Protein AF-0000000087188550 (afdb_homodimer)

Radius of gyration: 45.01 Å; Cα contacts (8 Å, |Δi|>4): 638; chains: 2; bounding box: 208×96×90 Å

pLDDT: mean 76.29, std 29.96, range [23.8, 99.0]

Nearest PDB structures (foldseek):
  3b83-assembly1_H-5  TM=4.667E-01  e=8.877E-01  Homo sapiens
  3b83-assembly1_E  TM=4.763E-01  e=1.828E+00  Homo sapiens
  7t87-assembly1_C  TM=4.978E-01  e=2.042E+00  synthetic construct
  2rb8-assembly1_A  TM=3.941E-01  e=2.850E+00  Homo sapiens
  3b83-assembly1_H-5  TM=4.665E-01  e=1.109E+00  Homo sapi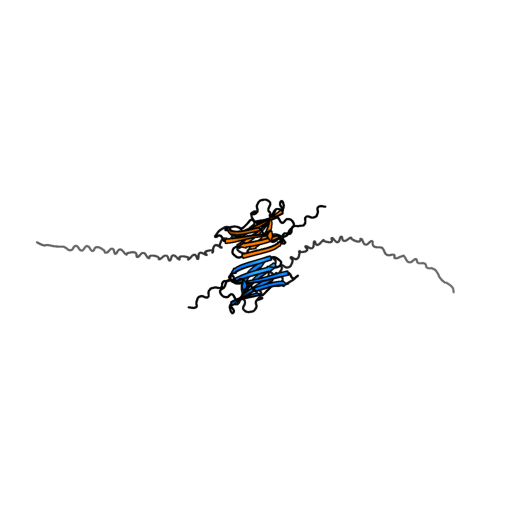ens

Structure (mmCIF, N/CA/C/O backbone):
data_AF-0000000087188550-model_v1
#
loop_
_entity.id
_entity.type
_entity.pdbx_description
1 polymer 'Spore-associated protein A'
#
loop_
_atom_site.group_PDB
_atom_site.id
_atom_site.type_symbol
_atom_site.label_atom_id
_atom_site.label_alt_id
_atom_site.label_comp_id
_atom_site.label_asym_id
_atom_site.label_entity_id
_atom_site.label_seq_id
_atom_site.pdbx_PDB_ins_code
_atom_site.Cartn_x
_atom_site.Cartn_y
_atom_site.Cartn_z
_atom_site.occupancy
_atom_site.B_iso_or_equiv
_atom_site.auth_seq_id
_atom_site.auth_comp_id
_atom_site.auth_asym_id
_atom_site.auth_atom_id
_atom_site.pdbx_PDB_model_num
ATOM 1 N N . MET A 1 1 ? 96.875 58.344 -65.812 1 28.89 1 MET A N 1
ATOM 2 C CA . MET A 1 1 ? 95.938 59.344 -66.25 1 28.89 1 MET A CA 1
ATOM 3 C C . MET A 1 1 ? 94.688 59.406 -65.312 1 28.89 1 MET A C 1
ATOM 5 O O . MET A 1 1 ? 94.062 58.406 -65.062 1 28.89 1 MET A O 1
ATOM 9 N N . ARG A 1 2 ? 94.438 60.406 -64.5 1 24.39 2 ARG A N 1
ATOM 10 C CA . ARG A 1 2 ? 94 60.281 -63.125 1 24.39 2 ARG A CA 1
ATOM 11 C C . ARG A 1 2 ? 92.562 59.75 -63.094 1 24.39 2 ARG A C 1
ATOM 13 O O . ARG A 1 2 ? 92.25 58.844 -62.312 1 24.39 2 ARG A O 1
ATOM 20 N N . PRO A 1 3 ? 91.438 60.312 -63.875 1 31.42 3 PRO A N 1
ATOM 21 C CA . PRO A 1 3 ? 90.562 61 -62.906 1 31.42 3 PRO A CA 1
ATOM 22 C C . PRO A 1 3 ? 89.5 60.062 -62.281 1 31.42 3 PRO A C 1
ATOM 24 O O . PRO A 1 3 ? 89.062 59.125 -62.938 1 31.42 3 PRO A O 1
ATOM 27 N N . GLU A 1 4 ? 89.5 60 -60.906 1 25.17 4 GLU A N 1
ATOM 28 C CA . GLU A 1 4 ? 88.812 59.438 -59.719 1 25.17 4 GLU A CA 1
ATOM 29 C C . GLU A 1 4 ? 87.312 59.562 -59.844 1 25.17 4 GLU A C 1
ATOM 31 O O . GLU A 1 4 ? 86.812 60.219 -60.75 1 25.17 4 GLU A O 1
ATOM 36 N N . THR A 1 5 ? 86.688 60.062 -58.812 1 27.36 5 THR A N 1
ATOM 37 C CA . THR A 1 5 ? 85.812 59.562 -57.75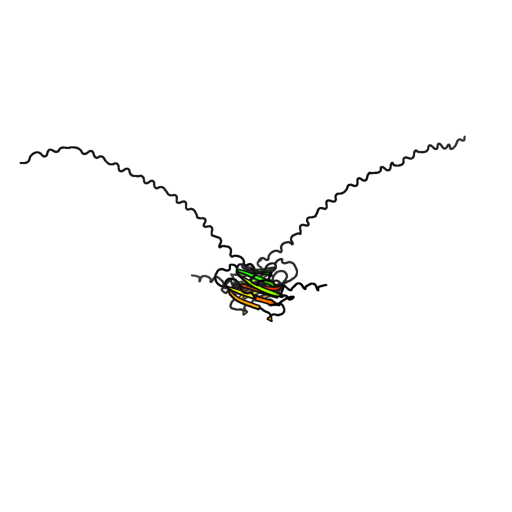 1 27.36 5 THR A CA 1
ATOM 38 C C . THR A 1 5 ? 84.438 60.094 -57.906 1 27.36 5 THR A C 1
ATOM 40 O O . THR A 1 5 ? 83.562 59.781 -57.094 1 27.36 5 THR A O 1
ATOM 43 N N . SER A 1 6 ? 84.062 61 -59.062 1 27.11 6 SER A N 1
ATOM 44 C CA . SER A 1 6 ? 83.125 62 -58.625 1 27.11 6 SER A CA 1
ATOM 45 C C . SER A 1 6 ? 81.75 61.375 -58.25 1 27.11 6 SER A C 1
ATOM 47 O O . SER A 1 6 ? 81.375 60.375 -58.844 1 27.11 6 SER A O 1
ATOM 49 N N . ARG A 1 7 ? 81.125 61.938 -57.188 1 25.56 7 ARG A N 1
ATOM 50 C CA . ARG A 1 7 ? 80.188 61.844 -56.094 1 25.56 7 ARG A CA 1
ATOM 51 C C . ARG A 1 7 ? 78.75 61.906 -56.594 1 25.56 7 ARG A C 1
ATOM 53 O O . ARG A 1 7 ? 78.062 62.938 -56.531 1 25.56 7 ARG A O 1
ATOM 60 N N . GLU A 1 8 ? 78.375 61.531 -57.938 1 27.59 8 GLU A N 1
ATOM 61 C CA . GLU A 1 8 ? 77.062 61.844 -58.344 1 27.59 8 GLU A CA 1
ATOM 62 C C . GLU A 1 8 ? 76 61.219 -57.375 1 27.59 8 GLU A C 1
ATOM 64 O O . GLU A 1 8 ? 76 60 -57.219 1 27.59 8 GLU A O 1
ATOM 69 N N . ASP A 1 9 ? 75.75 61.969 -56.25 1 24.05 9 ASP A N 1
ATOM 70 C CA . ASP A 1 9 ? 74.938 61.875 -55.031 1 24.05 9 ASP A CA 1
ATOM 71 C C . ASP A 1 9 ? 73.5 61.625 -55.344 1 24.05 9 ASP A C 1
ATOM 73 O O . ASP A 1 9 ? 72.688 62.562 -55.375 1 24.05 9 ASP A O 1
ATOM 77 N N . THR A 1 10 ? 73.125 61.188 -56.594 1 28.25 10 THR A N 1
ATOM 78 C CA . THR A 1 10 ? 71.75 61.281 -56.938 1 28.25 10 THR A CA 1
ATOM 79 C C . THR A 1 10 ? 70.875 60.594 -55.844 1 28.25 10 THR A C 1
ATOM 81 O O . THR A 1 10 ? 71.062 59.406 -55.562 1 28.25 10 THR A O 1
ATOM 84 N N . VAL A 1 11 ? 70.5 61.375 -54.844 1 26.66 11 VAL A N 1
ATOM 85 C CA . VAL A 1 11 ? 69.625 61.219 -53.688 1 26.66 11 VAL A CA 1
ATOM 86 C C . VAL A 1 11 ? 68.375 60.469 -54.062 1 26.66 11 VAL A C 1
ATOM 88 O O . VAL A 1 11 ? 67.625 60.875 -55 1 26.66 11 VAL A O 1
ATOM 91 N N . LYS A 1 12 ? 68.375 59.094 -54.062 1 28.89 12 LYS A N 1
ATOM 92 C CA . LYS A 1 12 ? 67.375 58.062 -54.156 1 28.89 12 LYS A CA 1
ATOM 93 C C . LYS A 1 12 ? 66.125 58.406 -53.344 1 28.89 12 LYS A C 1
ATOM 95 O O . LYS A 1 12 ? 66.25 58.875 -52.188 1 28.89 12 LYS A O 1
ATOM 100 N N . ARG A 1 13 ? 65.125 59.125 -53.969 1 26 13 ARG A N 1
ATOM 101 C CA . ARG A 1 13 ? 63.719 59.438 -53.594 1 26 13 ARG A CA 1
ATOM 102 C C . ARG A 1 13 ? 63.125 58.344 -52.75 1 26 13 ARG A C 1
ATOM 104 O O . ARG A 1 13 ? 63.156 57.156 -53.125 1 26 13 ARG A O 1
ATOM 111 N N . ALA A 1 14 ? 63.188 58.531 -51.406 1 27.12 14 ALA A N 1
ATOM 112 C CA . ALA A 1 14 ? 62.625 57.812 -50.281 1 27.12 14 ALA A CA 1
ATOM 113 C C . ALA A 1 14 ? 61.188 57.375 -50.562 1 27.12 14 ALA A C 1
ATOM 115 O O . ALA A 1 14 ? 60.344 58.188 -50.938 1 27.12 14 ALA A O 1
ATOM 116 N N . VAL A 1 15 ? 60.875 56.094 -50.938 1 27.25 15 VAL A N 1
ATOM 117 C CA . VAL A 1 15 ? 59.781 55.156 -51.219 1 27.25 15 VAL A CA 1
ATOM 118 C C . VAL A 1 15 ? 58.75 55.188 -50.094 1 27.25 15 VAL A C 1
ATOM 120 O O . VAL A 1 15 ? 57.625 54.688 -50.219 1 27.25 15 VAL A O 1
ATOM 123 N N . ARG A 1 16 ? 59.062 55.844 -48.844 1 26.22 16 ARG A N 1
ATOM 124 C CA . ARG A 1 16 ? 58.344 55.094 -47.844 1 26.22 16 ARG A CA 1
ATOM 125 C C . ARG A 1 16 ? 56.844 55.094 -48.125 1 26.22 16 ARG A C 1
ATOM 127 O O . ARG A 1 16 ? 56.344 55.969 -48.844 1 26.22 16 ARG A O 1
ATOM 134 N N . ALA A 1 17 ? 56.156 54 -47.594 1 28.89 17 ALA A N 1
ATOM 135 C CA . ALA A 1 17 ? 55.062 53.094 -47.406 1 28.89 17 ALA A CA 1
ATOM 136 C C . ALA A 1 17 ? 53.812 53.812 -46.844 1 28.89 17 ALA A C 1
ATOM 138 O O . ALA A 1 17 ? 53.906 54.438 -45.781 1 28.89 17 ALA A O 1
ATOM 139 N N . ARG A 1 18 ? 53.062 54.5 -47.719 1 28.36 18 ARG A N 1
ATOM 140 C CA . ARG A 1 18 ? 51.781 55.094 -47.344 1 28.36 18 ARG A CA 1
ATOM 141 C C . ARG A 1 18 ? 51 54.156 -46.406 1 28.36 18 ARG A C 1
ATOM 143 O O . ARG A 1 18 ? 50.844 52.969 -46.719 1 28.36 18 ARG A O 1
ATOM 150 N N . VAL A 1 19 ? 51.125 54.281 -45.062 1 29.27 19 VAL A N 1
ATOM 151 C CA . VAL A 1 19 ? 50.406 53.719 -43.938 1 29.27 19 VAL A CA 1
ATOM 152 C C . VAL A 1 19 ? 48.875 53.812 -44.188 1 29.27 19 VAL A C 1
ATOM 154 O O . VAL A 1 19 ? 48.344 54.906 -44.344 1 29.27 19 VAL A O 1
ATOM 157 N N . ALA A 1 20 ? 48.406 53.156 -45.281 1 29.22 20 ALA A N 1
ATOM 158 C CA . ALA A 1 20 ? 46.938 53.219 -45.5 1 29.22 20 ALA A CA 1
ATOM 159 C C . ALA A 1 20 ? 46.188 52.906 -44.219 1 29.22 20 ALA A C 1
ATOM 161 O O . ALA A 1 20 ? 46.5 51.938 -43.531 1 29.22 20 ALA A O 1
ATOM 162 N N . GLY A 1 21 ? 45.719 53.938 -43.5 1 27.77 21 GLY A N 1
ATOM 163 C CA . GLY A 1 21 ? 44.812 53.938 -42.344 1 27.77 21 GLY A CA 1
ATOM 164 C C . GLY A 1 21 ? 43.625 53 -42.5 1 27.77 21 GLY A C 1
ATOM 165 O O . GLY A 1 21 ? 42.781 53.219 -43.375 1 27.77 21 GLY A O 1
ATOM 166 N N . ALA A 1 22 ? 43.875 51.688 -42.625 1 29.23 22 ALA A N 1
ATOM 167 C CA . ALA A 1 22 ? 42.781 50.719 -42.75 1 29.23 22 ALA A CA 1
ATOM 168 C C . ALA A 1 22 ? 41.688 51 -41.688 1 29.23 22 ALA A C 1
ATOM 170 O O . ALA A 1 22 ? 42 51.25 -40.531 1 29.23 22 ALA A O 1
ATOM 171 N N . THR A 1 23 ? 40.688 51.719 -42.156 1 31.55 23 THR A N 1
ATOM 172 C CA . THR A 1 23 ? 39.469 51.906 -41.375 1 31.55 23 THR A CA 1
ATOM 173 C C . THR A 1 23 ? 38.938 50.562 -40.875 1 31.55 23 THR A C 1
ATOM 175 O O . THR A 1 23 ? 38.812 49.594 -41.625 1 31.55 23 THR A O 1
ATOM 178 N N . LEU A 1 24 ? 39.531 50.094 -39.75 1 28.73 24 LEU A N 1
ATOM 179 C CA . LEU A 1 24 ? 39 48.938 -39.062 1 28.73 24 LEU A CA 1
ATOM 180 C C . LEU A 1 24 ? 37.5 49.062 -38.875 1 28.73 24 LEU A C 1
ATOM 182 O O . LEU A 1 24 ? 37 50.031 -38.312 1 28.73 24 LEU A O 1
ATOM 186 N N . LEU A 1 25 ? 36.812 48.812 -40.031 1 31.2 25 LEU A N 1
ATOM 187 C CA . LEU A 1 25 ? 35.375 48.656 -39.844 1 31.2 25 LEU A CA 1
ATOM 188 C C . LEU A 1 25 ? 35.062 47.719 -38.688 1 31.2 25 LEU A C 1
ATOM 190 O O . LEU A 1 25 ? 35.562 46.594 -38.656 1 31.2 25 LEU A O 1
ATOM 194 N N . ALA A 1 26 ? 34.938 48.281 -37.531 1 31.09 26 ALA A N 1
ATOM 195 C CA . ALA A 1 26 ? 34.406 47.594 -36.344 1 31.09 26 ALA A CA 1
ATOM 196 C C . ALA A 1 26 ? 33.156 46.781 -36.688 1 31.09 26 ALA A C 1
ATOM 198 O O . ALA A 1 26 ? 32.125 47.344 -37.094 1 31.09 26 ALA A O 1
ATOM 199 N N . ALA A 1 27 ? 33.344 45.719 -37.531 1 31.62 27 ALA A N 1
ATOM 200 C CA . ALA A 1 27 ? 32.188 44.844 -37.656 1 31.62 27 ALA A CA 1
ATOM 201 C C . ALA A 1 27 ? 31.609 44.5 -36.281 1 31.62 27 ALA A C 1
ATOM 203 O O . ALA A 1 27 ? 32.344 44.062 -35.406 1 31.62 27 ALA A O 1
ATOM 204 N N . THR A 1 28 ? 30.703 45.344 -35.812 1 35.5 28 THR A N 1
ATOM 205 C CA . THR A 1 28 ? 29.891 45 -34.656 1 35.5 28 THR A CA 1
ATOM 206 C C . THR A 1 28 ? 29.359 43.562 -34.781 1 35.5 28 THR A C 1
ATOM 208 O O . THR A 1 28 ? 28.719 43.219 -35.781 1 35.5 28 THR A O 1
ATOM 211 N N . THR A 1 29 ? 30.234 42.531 -34.594 1 37.19 29 THR A N 1
ATOM 212 C CA . THR A 1 29 ? 29.672 41.219 -34.438 1 37.19 29 THR A CA 1
ATOM 213 C C . THR A 1 29 ? 28.516 41.188 -33.438 1 37.19 29 THR A C 1
ATOM 215 O O . THR A 1 29 ? 28.672 41.656 -32.312 1 37.19 29 THR A O 1
ATOM 218 N N . VAL A 1 30 ? 27.344 41.562 -33.938 1 38 30 VAL A N 1
ATOM 219 C CA . VAL A 1 30 ? 26.172 41.281 -33.125 1 38 30 VAL A CA 1
ATOM 220 C C . VAL A 1 30 ? 26.203 39.812 -32.688 1 38 30 VAL A C 1
ATOM 222 O O . VAL A 1 30 ? 26.281 38.906 -33.531 1 38 30 VAL A O 1
ATOM 225 N N . THR A 1 31 ? 27.047 39.531 -31.703 1 37.31 31 THR A N 1
ATOM 226 C CA . THR A 1 31 ? 26.859 38.25 -31.062 1 37.31 31 THR A CA 1
ATOM 227 C C . THR A 1 31 ? 25.391 38 -30.766 1 37.31 31 THR A C 1
ATOM 229 O O . THR A 1 31 ? 24.781 38.719 -29.984 1 37.31 31 THR A O 1
ATOM 232 N N . ALA A 1 32 ? 24.625 37.531 -31.781 1 36.97 32 ALA A N 1
ATOM 233 C CA . ALA A 1 32 ? 23.328 36.969 -31.438 1 36.97 32 ALA A CA 1
ATOM 234 C C . ALA A 1 32 ? 23.438 36.031 -30.25 1 36.97 32 ALA A C 1
ATOM 236 O O . ALA A 1 32 ? 24.203 35.062 -30.281 1 36.97 32 ALA A O 1
ATOM 237 N N . LEU A 1 33 ? 23.281 36.594 -29.062 1 36.12 33 LEU A N 1
ATOM 238 C CA . LEU A 1 33 ? 22.984 35.688 -27.953 1 36.12 33 LEU A CA 1
ATOM 239 C C . LEU A 1 33 ? 21.938 34.625 -28.375 1 36.12 33 LEU A C 1
ATOM 241 O O . LEU A 1 33 ? 20.797 34.969 -28.656 1 36.12 33 LEU A O 1
ATOM 245 N N . VAL A 1 34 ? 22.328 33.594 -29.125 1 36.41 34 VAL A N 1
ATOM 246 C CA . VAL A 1 34 ? 21.453 32.438 -29.172 1 36.41 34 VAL A CA 1
ATOM 247 C C . VAL A 1 34 ? 21.047 32.062 -27.75 1 36.41 34 VAL A C 1
ATOM 249 O O . VAL A 1 34 ? 21.891 31.75 -26.906 1 36.41 34 VAL A O 1
ATOM 252 N N . ALA A 1 35 ? 20.016 32.75 -27.172 1 37 35 ALA A N 1
ATOM 253 C CA . ALA A 1 35 ? 19.344 32.062 -26.062 1 37 35 ALA A CA 1
ATOM 254 C C . ALA A 1 35 ? 19.203 30.578 -26.328 1 37 35 ALA A C 1
ATOM 256 O O . ALA A 1 35 ? 18.484 30.172 -27.234 1 37 35 ALA A O 1
ATOM 257 N N . GLY A 1 36 ? 20.297 29.828 -26.234 1 36.47 36 GLY A N 1
ATOM 258 C CA . GLY A 1 36 ? 20.125 28.391 -26.188 1 36.47 36 GLY A CA 1
ATOM 259 C C . GLY A 1 36 ? 18.953 27.969 -25.312 1 36.47 36 GLY A C 1
ATOM 260 O O . GLY A 1 36 ? 18.922 28.297 -24.125 1 36.47 36 GLY A O 1
ATOM 261 N N . THR A 1 37 ? 17.781 27.938 -25.828 1 37.88 37 THR A N 1
ATOM 262 C CA . THR A 1 37 ? 16.734 27.156 -25.172 1 37.88 37 THR A CA 1
ATOM 263 C C . THR A 1 37 ? 17.297 25.828 -24.688 1 37.88 37 THR A C 1
ATOM 265 O O . THR A 1 37 ? 17.672 24.969 -25.484 1 37.88 37 THR A O 1
ATOM 268 N N . GLY A 1 38 ? 18.25 25.891 -23.719 1 38.41 38 GLY A N 1
ATOM 269 C CA . GLY A 1 38 ? 18.469 24.609 -23.078 1 38.41 38 GLY A CA 1
ATOM 270 C C . GLY A 1 38 ? 17.188 23.828 -22.844 1 38.41 38 GLY A C 1
ATOM 271 O O . GLY A 1 38 ? 16.312 24.297 -22.094 1 38.41 38 GLY A O 1
ATOM 272 N N . THR A 1 39 ? 16.734 23.172 -23.844 1 38.94 39 THR A N 1
ATOM 273 C CA . THR A 1 39 ? 15.719 22.156 -23.578 1 38.94 39 THR A CA 1
ATOM 274 C C . THR A 1 39 ? 16.078 21.359 -22.328 1 38.94 39 THR A C 1
ATOM 276 O O . THR A 1 39 ? 17.188 20.844 -22.203 1 38.94 39 THR A O 1
ATOM 279 N N . ALA A 1 40 ? 15.742 21.891 -21.094 1 40.12 40 ALA A N 1
ATOM 280 C CA . ALA A 1 40 ? 15.773 20.938 -19.984 1 40.12 40 ALA A CA 1
ATOM 281 C C . ALA A 1 40 ? 15.492 19.516 -20.469 1 40.12 40 ALA A C 1
ATOM 283 O O . ALA A 1 40 ? 14.414 19.234 -21 1 40.12 40 ALA A O 1
ATOM 284 N N . ALA A 1 41 ? 16.484 18.781 -20.984 1 38.62 41 ALA A N 1
ATOM 285 C CA . ALA A 1 41 ? 16.281 17.359 -21.234 1 38.62 41 ALA A CA 1
ATOM 286 C C . ALA A 1 41 ? 15.43 16.719 -20.141 1 38.62 41 ALA A C 1
ATOM 288 O O . ALA A 1 41 ? 15.781 16.766 -18.969 1 38.62 41 ALA A O 1
ATOM 289 N N . ALA A 1 42 ? 14.102 16.641 -20.266 1 42.72 42 ALA A N 1
ATOM 290 C CA . ALA A 1 42 ? 13.258 15.828 -19.406 1 42.72 42 ALA A CA 1
ATOM 291 C C . ALA A 1 42 ? 13.992 14.57 -18.938 1 42.72 42 ALA A C 1
ATOM 293 O O . ALA A 1 42 ? 14.688 13.93 -19.734 1 42.72 42 ALA A O 1
ATOM 294 N N . ALA A 1 43 ? 14.578 14.523 -17.688 1 47.47 43 ALA A N 1
ATOM 295 C CA . ALA A 1 43 ? 15.133 13.273 -17.172 1 47.47 43 ALA A CA 1
ATOM 296 C C . ALA A 1 43 ? 14.438 12.07 -17.797 1 47.47 43 ALA A C 1
ATOM 298 O O . ALA A 1 43 ? 13.219 12.062 -17.953 1 47.47 43 ALA A O 1
ATOM 299 N N . PRO A 1 44 ? 15.172 11.297 -18.688 1 45.59 44 PRO A N 1
ATOM 300 C CA . PRO A 1 44 ? 14.477 10.164 -19.297 1 45.59 44 PRO A CA 1
ATOM 301 C C . PRO A 1 44 ? 13.5 9.484 -18.344 1 45.59 44 PRO A C 1
ATOM 303 O O . PRO A 1 44 ? 13.836 9.258 -17.172 1 45.59 44 PRO A O 1
ATOM 306 N N . ALA A 1 45 ? 12.305 9.719 -18.484 1 56.81 45 ALA A N 1
ATOM 307 C CA . ALA A 1 45 ? 11.219 9.086 -17.719 1 56.81 45 ALA A CA 1
ATOM 308 C C . ALA A 1 45 ? 11.57 7.652 -17.359 1 56.81 45 ALA A C 1
ATOM 310 O O . ALA A 1 45 ? 12 6.871 -18.203 1 56.81 45 ALA A O 1
ATOM 311 N N . ARG A 1 46 ? 12.016 7.441 -16.016 1 65.44 46 ARG A N 1
ATOM 312 C CA . ARG A 1 46 ? 12.336 6.113 -15.516 1 65.44 46 ARG A CA 1
ATOM 313 C C . ARG A 1 46 ? 11.312 5.082 -15.992 1 65.44 46 ARG A C 1
ATOM 315 O O . ARG A 1 46 ? 10.109 5.332 -15.969 1 65.44 46 ARG A O 1
ATOM 322 N N . ALA A 1 47 ? 11.922 4.008 -16.656 1 74.5 47 ALA A N 1
ATOM 323 C CA . ALA A 1 47 ? 11.031 2.973 -17.172 1 74.5 47 ALA A CA 1
ATOM 324 C C . ALA A 1 47 ? 10.156 2.4 -16.062 1 74.5 47 ALA A C 1
ATOM 326 O O . ALA A 1 47 ? 10.641 2.088 -14.969 1 74.5 47 ALA A O 1
ATOM 327 N N . THR A 1 48 ? 8.922 2.402 -16.266 1 89 48 THR A N 1
ATOM 328 C CA . THR A 1 48 ? 7.957 1.827 -15.328 1 89 48 THR A CA 1
ATOM 329 C C . THR A 1 48 ? 8.156 0.319 -15.211 1 89 48 THR A C 1
ATOM 331 O O . THR A 1 48 ? 8.367 -0.368 -16.203 1 89 48 THR A O 1
ATOM 334 N N . ALA A 1 49 ? 8.18 -0.099 -14.008 1 95 49 ALA A N 1
ATOM 335 C CA . ALA A 1 49 ? 8.367 -1.524 -13.75 1 95 49 ALA A CA 1
ATOM 336 C C . ALA A 1 49 ? 7.309 -2.357 -14.461 1 95 49 ALA A C 1
ATOM 338 O O . ALA A 1 49 ? 6.129 -2 -14.469 1 95 49 ALA A O 1
ATOM 339 N N . ALA A 1 50 ? 7.758 -3.441 -15.148 1 96.31 50 ALA A N 1
ATOM 340 C CA . ALA A 1 50 ? 6.902 -4.438 -15.789 1 96.31 50 ALA A CA 1
ATOM 341 C C . ALA A 1 50 ? 7.348 -5.852 -15.43 1 96.31 50 ALA A C 1
ATOM 343 O O . ALA A 1 50 ? 8.539 -6.117 -15.297 1 96.31 50 ALA A O 1
ATOM 344 N N . TYR A 1 51 ? 6.285 -6.664 -15.32 1 97.56 51 TYR A N 1
ATOM 345 C CA . TYR A 1 51 ? 6.641 -8.062 -15.125 1 97.56 51 TYR A CA 1
ATOM 346 C C . TYR A 1 51 ? 7.387 -8.617 -16.328 1 97.56 51 TYR A C 1
ATOM 348 O O . TYR A 1 51 ? 6.973 -8.398 -17.484 1 97.56 51 TYR A O 1
ATOM 356 N N . ASN A 1 52 ? 8.5 -9.305 -16.109 1 96.81 52 ASN A N 1
ATOM 357 C CA . ASN A 1 52 ? 9.352 -9.836 -17.172 1 96.81 52 ASN A CA 1
ATOM 358 C C . ASN A 1 52 ? 9.812 -11.25 -16.859 1 96.81 52 ASN A C 1
ATOM 360 O O . ASN A 1 52 ? 11.008 -11.547 -16.938 1 96.81 52 ASN A O 1
ATOM 364 N N . LYS A 1 53 ? 8.898 -12.125 -16.422 1 98 53 LYS A N 1
ATOM 365 C CA . LYS A 1 53 ? 9.109 -13.555 -16.188 1 98 53 LYS A CA 1
ATOM 366 C C . LYS A 1 53 ? 10.102 -13.773 -15.039 1 98 53 LYS A C 1
ATOM 368 O O . LYS A 1 53 ? 10.852 -14.75 -15.047 1 98 53 LYS A O 1
ATOM 373 N N . GLU A 1 54 ? 10.125 -12.82 -14.117 1 98.19 54 GLU A N 1
ATOM 374 C CA . GLU A 1 54 ? 11.023 -12.953 -12.977 1 98.19 54 GLU A CA 1
ATOM 375 C C . GLU A 1 54 ? 10.766 -14.258 -12.227 1 98.19 54 GLU A C 1
ATOM 377 O O . GLU A 1 54 ? 11.68 -14.812 -11.609 1 98.19 54 GLU A O 1
ATOM 382 N N . CYS A 1 55 ? 9.602 -14.812 -12.375 1 98.81 55 CYS A N 1
ATOM 383 C CA . CYS A 1 55 ? 9.219 -16 -11.617 1 98.81 55 CYS A CA 1
ATOM 384 C C . CYS A 1 55 ? 9.594 -17.281 -12.359 1 98.81 55 CYS A C 1
ATOM 386 O O . CYS A 1 55 ? 9.469 -18.375 -11.82 1 98.81 55 CYS A O 1
ATOM 388 N N . GLY A 1 56 ? 10.047 -17.156 -13.586 1 98.69 56 GLY A N 1
ATOM 389 C CA . GLY A 1 56 ? 10.508 -18.312 -14.336 1 98.69 56 GLY A CA 1
ATOM 390 C C . GLY A 1 56 ? 9.469 -18.859 -15.289 1 98.69 56 GLY A C 1
ATOM 391 O O . GLY A 1 56 ? 8.367 -18.312 -15.398 1 98.69 56 GLY A O 1
ATOM 392 N N . ALA A 1 57 ? 9.867 -19.938 -15.938 1 98.31 57 ALA A N 1
ATOM 393 C CA . ALA A 1 57 ? 9.023 -20.578 -16.953 1 98.31 57 ALA A CA 1
ATOM 394 C C . ALA A 1 57 ? 7.719 -21.078 -16.328 1 98.31 57 ALA A C 1
ATOM 396 O O . ALA A 1 57 ? 7.715 -21.625 -15.227 1 98.31 57 ALA A O 1
ATOM 397 N N . GLY A 1 58 ? 6.578 -20.906 -17.031 1 98.19 58 GLY A N 1
ATOM 398 C CA . GLY A 1 58 ? 5.289 -21.438 -16.609 1 98.19 58 GLY A CA 1
ATOM 399 C C . GLY A 1 58 ? 4.465 -20.438 -15.82 1 98.19 58 GLY A C 1
ATOM 400 O O . GLY A 1 58 ? 3.268 -20.656 -15.602 1 98.19 58 GLY A O 1
ATOM 401 N N . TYR A 1 59 ? 5.152 -19.406 -15.43 1 98.44 59 TYR A N 1
ATOM 402 C CA . TYR A 1 59 ? 4.426 -18.406 -14.648 1 98.44 59 TYR A CA 1
ATOM 403 C C . TYR A 1 59 ? 3.848 -17.328 -15.555 1 98.44 59 TYR A C 1
ATOM 405 O O . TYR A 1 59 ? 4.5 -16.891 -16.5 1 98.44 59 TYR A O 1
ATOM 413 N N . THR A 1 60 ? 2.59 -16.922 -15.227 1 98 60 THR A N 1
ATOM 414 C CA . THR A 1 60 ? 1.917 -15.797 -15.867 1 98 60 THR A CA 1
ATOM 415 C C . THR A 1 60 ? 1.476 -14.773 -14.828 1 98 60 THR A C 1
ATOM 417 O O . THR A 1 60 ? 1.043 -15.133 -13.734 1 98 60 THR A O 1
ATOM 420 N N . GLN A 1 61 ? 1.627 -13.469 -15.18 1 98.5 61 GLN A N 1
ATOM 421 C CA . GLN A 1 61 ? 1.15 -12.422 -14.281 1 98.5 61 GLN A CA 1
ATOM 422 C C . GLN A 1 61 ? -0.364 -12.5 -14.102 1 98.5 61 GLN A C 1
ATOM 424 O O . GLN A 1 61 ? -1.108 -12.516 -15.086 1 98.5 61 GLN A O 1
ATOM 429 N N . VAL A 1 62 ? -0.773 -12.461 -12.82 1 98.31 62 VAL A N 1
ATOM 430 C CA . VAL A 1 62 ? -2.211 -12.578 -12.602 1 98.31 62 VAL A CA 1
ATOM 431 C C . VAL A 1 62 ? -2.709 -11.383 -11.789 1 98.31 62 VAL A C 1
ATOM 433 O O . VAL A 1 62 ? -3.916 -11.219 -11.602 1 98.31 62 VAL A O 1
ATOM 436 N N . ASN A 1 63 ? -1.866 -10.539 -11.273 1 98.19 63 ASN A N 1
ATOM 437 C CA . ASN A 1 63 ? -2.24 -9.352 -10.523 1 98.19 63 ASN A CA 1
ATOM 438 C C . ASN A 1 63 ? -1.05 -8.414 -10.32 1 98.19 63 ASN A C 1
ATOM 440 O O . ASN A 1 63 ? 0.089 -8.789 -10.609 1 98.19 63 ASN A O 1
ATOM 444 N N . GLN A 1 64 ? -1.302 -7.188 -9.898 1 98.69 64 GLN A N 1
ATOM 445 C CA . GLN A 1 64 ? -0.239 -6.234 -9.594 1 98.69 64 GLN A CA 1
ATOM 446 C C . GLN A 1 64 ? -0.739 -5.125 -8.672 1 98.69 64 GLN A C 1
ATOM 448 O O . GLN A 1 64 ? -1.944 -4.879 -8.586 1 98.69 64 GLN A O 1
ATOM 453 N N . ILE A 1 65 ? 0.182 -4.547 -7.965 1 98.69 65 ILE A N 1
ATOM 454 C CA . ILE A 1 65 ? -0.032 -3.33 -7.195 1 98.69 65 ILE A CA 1
ATOM 455 C C . ILE A 1 65 ? 1.029 -2.295 -7.559 1 98.69 65 ILE A C 1
ATOM 457 O O . ILE A 1 65 ? 2.221 -2.504 -7.316 1 98.69 65 ILE A O 1
ATOM 461 N N . PRO A 1 66 ? 0.638 -1.164 -8.102 1 98.06 66 PRO A N 1
ATOM 462 C CA . PRO A 1 66 ? 1.644 -0.124 -8.336 1 98.06 66 PRO A CA 1
ATOM 463 C C . PRO A 1 66 ? 2.152 0.5 -7.035 1 98.06 66 PRO A C 1
ATOM 465 O O . PRO A 1 66 ? 1.41 0.588 -6.055 1 98.06 66 PRO A O 1
ATOM 468 N N . ILE A 1 67 ? 3.344 0.822 -7.059 1 98.12 67 ILE A N 1
ATOM 469 C CA . ILE A 1 67 ? 3.957 1.706 -6.074 1 98.12 67 ILE A CA 1
ATOM 470 C C . ILE A 1 67 ? 4.379 3.012 -6.746 1 98.12 67 ILE A C 1
ATOM 472 O O . ILE A 1 67 ? 5.473 3.105 -7.305 1 98.12 67 ILE A O 1
ATOM 476 N N . PRO A 1 68 ? 3.508 3.992 -6.645 1 95.81 68 PRO A N 1
ATOM 477 C CA . PRO A 1 68 ? 3.707 5.199 -7.449 1 95.81 68 PRO A CA 1
ATOM 478 C C . PRO A 1 68 ? 5.105 5.789 -7.289 1 95.81 68 PRO A C 1
ATOM 480 O O . PRO A 1 68 ? 5.566 6.004 -6.164 1 95.81 68 PRO A O 1
ATOM 483 N N . GLY A 1 69 ? 5.703 6.008 -8.484 1 94.38 69 GLY A N 1
ATOM 484 C CA . GLY A 1 69 ? 6.996 6.664 -8.562 1 94.38 69 GLY A CA 1
ATOM 485 C C . GLY A 1 69 ? 8.156 5.754 -8.203 1 94.38 69 GLY A C 1
ATOM 486 O O . GLY A 1 69 ? 9.312 6.176 -8.211 1 94.38 69 GLY A O 1
ATOM 487 N N . ARG A 1 70 ? 7.863 4.508 -7.914 1 96.06 70 ARG A N 1
ATOM 488 C CA . ARG A 1 70 ? 8.945 3.668 -7.406 1 96.06 70 ARG A CA 1
ATOM 489 C C . ARG A 1 70 ? 8.961 2.312 -8.109 1 96.06 70 ARG A C 1
ATOM 491 O O . ARG A 1 70 ? 10.008 1.682 -8.227 1 96.06 70 ARG A O 1
ATOM 498 N N . GLY A 1 71 ? 7.816 1.778 -8.477 1 97.62 71 GLY A N 1
ATOM 499 C CA . GLY A 1 71 ? 7.77 0.452 -9.07 1 97.62 71 GLY A CA 1
ATOM 500 C C . GLY A 1 71 ? 6.414 -0.217 -8.93 1 97.62 71 GLY A C 1
ATOM 501 O O . GLY A 1 71 ? 5.379 0.431 -9.086 1 97.62 71 GLY A O 1
ATOM 502 N N . ALA A 1 72 ? 6.508 -1.568 -8.719 1 98.56 72 ALA A N 1
ATOM 503 C CA . ALA A 1 72 ? 5.281 -2.35 -8.586 1 98.56 72 ALA A CA 1
ATOM 504 C C . ALA A 1 72 ? 5.57 -3.719 -7.973 1 98.56 72 ALA A C 1
ATOM 506 O O . ALA A 1 72 ? 6.703 -4.195 -8.008 1 98.56 72 ALA A O 1
ATOM 507 N N . VAL A 1 73 ? 4.535 -4.242 -7.375 1 98.88 73 VAL A N 1
ATOM 508 C CA . VAL A 1 73 ? 4.523 -5.637 -6.949 1 98.88 73 VAL A CA 1
ATOM 509 C C . VAL A 1 73 ? 3.74 -6.477 -7.957 1 98.88 73 VAL A C 1
ATOM 511 O O . VAL A 1 73 ? 2.625 -6.117 -8.344 1 98.88 73 VAL A O 1
ATOM 514 N N . PHE A 1 74 ? 4.273 -7.566 -8.375 1 98.88 74 PHE A N 1
ATOM 515 C CA . PHE A 1 74 ? 3.609 -8.461 -9.32 1 98.88 74 PHE A CA 1
ATOM 516 C C . PHE A 1 74 ? 3.301 -9.805 -8.664 1 98.88 74 PHE A C 1
ATOM 518 O O . PHE A 1 74 ? 4.133 -10.352 -7.934 1 98.88 74 PHE A O 1
ATOM 525 N N . LEU A 1 75 ? 2.113 -10.258 -8.914 1 98.88 75 LEU A N 1
ATOM 526 C CA 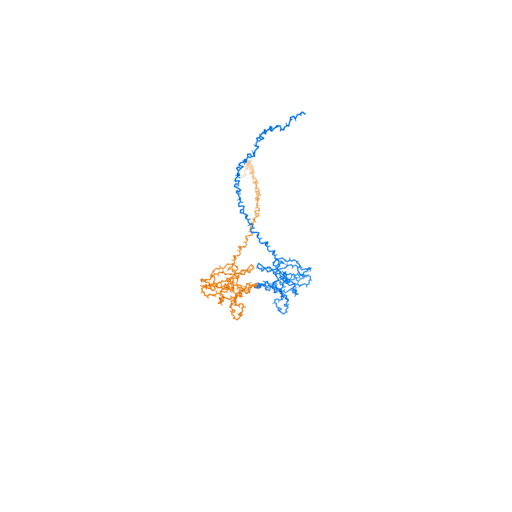. LEU A 1 75 ? 1.707 -11.617 -8.57 1 98.88 75 LEU A CA 1
ATOM 527 C C . LEU A 1 75 ? 1.598 -12.484 -9.82 1 98.88 75 LEU A C 1
ATOM 529 O O . LEU A 1 75 ? 0.912 -12.117 -10.781 1 98.88 75 LEU A O 1
ATOM 533 N N . ALA A 1 76 ? 2.318 -13.539 -9.852 1 98.75 76 ALA A N 1
ATOM 534 C CA . ALA A 1 76 ? 2.264 -14.5 -10.945 1 98.75 76 ALA A CA 1
ATOM 535 C C . ALA A 1 76 ? 1.835 -15.883 -10.445 1 98.75 76 ALA A C 1
ATOM 537 O O . ALA A 1 76 ? 1.821 -16.125 -9.242 1 98.75 76 ALA A O 1
ATOM 538 N N . TYR A 1 77 ? 1.375 -16.734 -11.398 1 98.5 77 TYR A N 1
ATOM 539 C CA . TYR A 1 77 ? 0.831 -18.047 -11.055 1 98.5 77 TYR A CA 1
ATOM 540 C C . TYR A 1 77 ? 1.245 -19.094 -12.086 1 98.5 77 TYR A C 1
ATOM 542 O O . TYR A 1 77 ? 1.271 -18.812 -13.289 1 98.5 77 TYR A O 1
ATOM 550 N N . ASN A 1 78 ? 1.672 -20.156 -11.617 1 98.19 78 ASN A N 1
ATOM 551 C CA . ASN A 1 78 ? 1.916 -21.344 -12.445 1 98.19 78 ASN A CA 1
ATOM 552 C C . ASN A 1 78 ? 0.818 -22.391 -12.266 1 98.19 78 ASN A C 1
ATOM 554 O O . ASN A 1 78 ? 0.76 -23.062 -11.242 1 98.19 78 ASN A O 1
ATOM 558 N N . SER A 1 79 ? 0.018 -22.547 -13.273 1 95.62 79 SER A N 1
ATOM 559 C CA . SER A 1 79 ? -1.136 -23.438 -13.148 1 95.62 79 SER A CA 1
ATOM 560 C C . SER A 1 79 ? -0.714 -24.906 -13.148 1 95.62 79 SER A C 1
ATOM 562 O O . SER A 1 79 ? -1.464 -25.766 -12.688 1 95.62 79 SER A O 1
ATOM 564 N N . ALA A 1 80 ? 0.455 -25.172 -13.648 1 96.5 80 ALA A N 1
ATOM 565 C CA . ALA A 1 80 ? 0.931 -26.547 -13.711 1 96.5 80 ALA A CA 1
ATOM 566 C C . ALA A 1 80 ? 1.269 -27.062 -12.312 1 96.5 80 ALA A C 1
ATOM 568 O O . ALA A 1 80 ? 1.024 -28.234 -12.008 1 96.5 80 ALA A O 1
ATOM 569 N N . ASN A 1 81 ? 1.735 -26.219 -11.406 1 96.69 81 ASN A N 1
ATOM 570 C CA . ASN A 1 81 ? 2.164 -26.719 -10.102 1 96.69 81 ASN A CA 1
ATOM 571 C C . ASN A 1 81 ? 1.408 -26.031 -8.961 1 96.69 81 ASN A C 1
ATOM 573 O O . ASN A 1 81 ? 1.627 -26.359 -7.793 1 96.69 81 ASN A O 1
ATOM 577 N N . GLY A 1 82 ? 0.496 -25.078 -9.266 1 96.81 82 GLY A N 1
ATOM 578 C CA . GLY A 1 82 ? -0.382 -24.469 -8.281 1 96.81 82 GLY A CA 1
ATOM 579 C C . GLY A 1 82 ? 0.321 -23.453 -7.41 1 96.81 82 GLY A C 1
ATOM 580 O O . GLY A 1 82 ? -0.168 -23.094 -6.332 1 96.81 82 GLY A O 1
ATOM 581 N N . LYS A 1 83 ? 1.512 -22.938 -7.898 1 98.31 83 LYS A N 1
ATOM 582 C CA . LYS A 1 83 ? 2.264 -22 -7.059 1 98.31 83 LYS A CA 1
ATOM 583 C C . LYS A 1 83 ? 2.08 -20.562 -7.527 1 98.31 83 LYS A C 1
ATOM 585 O O . LYS A 1 83 ? 2.064 -20.297 -8.734 1 98.31 83 LYS A O 1
ATOM 590 N N . ASN A 1 84 ? 1.879 -19.75 -6.562 1 98.75 84 ASN A N 1
ATOM 591 C CA . ASN A 1 84 ? 1.982 -18.297 -6.762 1 98.75 84 ASN A CA 1
ATOM 592 C C . ASN A 1 84 ? 3.424 -17.812 -6.621 1 98.75 84 ASN A C 1
ATOM 594 O O . ASN A 1 84 ? 4.258 -18.516 -6.035 1 98.75 84 ASN A O 1
ATOM 598 N N . CYS A 1 85 ? 3.629 -16.656 -7.16 1 98.94 85 CYS A N 1
ATOM 599 C CA . CYS A 1 85 ? 4.934 -16.016 -7.105 1 98.94 85 CYS A CA 1
ATOM 600 C C . CYS A 1 85 ? 4.789 -14.5 -7.012 1 98.94 85 CYS A C 1
ATOM 602 O O . CYS A 1 85 ? 3.986 -13.906 -7.727 1 98.94 85 CYS A O 1
ATOM 604 N N . VAL A 1 86 ? 5.547 -13.883 -6.051 1 99 86 VAL A N 1
ATOM 605 C CA . VAL A 1 86 ? 5.52 -12.43 -5.914 1 99 86 VAL A CA 1
ATOM 606 C C . VAL A 1 86 ? 6.914 -11.859 -6.16 1 99 86 VAL A C 1
ATOM 608 O O . VAL A 1 86 ? 7.906 -12.391 -5.652 1 99 86 VAL A O 1
ATOM 611 N N . VAL A 1 87 ? 6.961 -10.781 -6.961 1 98.94 87 VAL A N 1
ATOM 612 C CA . VAL A 1 87 ? 8.164 -9.984 -7.168 1 98.94 87 VAL A CA 1
ATOM 613 C C . VAL A 1 87 ? 7.832 -8.5 -7.02 1 98.94 87 VAL A C 1
ATOM 615 O O . VAL A 1 87 ? 6.805 -8.039 -7.523 1 98.94 87 VAL A O 1
ATOM 618 N N . THR A 1 88 ? 8.633 -7.812 -6.277 1 98.69 88 THR A N 1
ATOM 619 C CA . THR A 1 88 ? 8.578 -6.355 -6.207 1 98.69 88 THR A CA 1
ATOM 620 C C . THR A 1 88 ? 9.703 -5.738 -7.035 1 98.69 88 THR A C 1
ATOM 622 O O . THR A 1 88 ? 10.883 -5.902 -6.715 1 98.69 88 THR A O 1
ATOM 625 N N . LYS A 1 89 ? 9.297 -4.996 -8.047 1 98.06 89 LYS A N 1
ATOM 626 C CA . LYS A 1 89 ? 10.273 -4.469 -8.992 1 98.06 89 LYS A CA 1
ATOM 627 C C . LYS A 1 89 ? 10.32 -2.945 -8.945 1 98.06 89 LYS A C 1
ATOM 629 O O . LYS A 1 89 ? 9.281 -2.285 -8.953 1 98.06 89 LYS A O 1
ATOM 634 N N . ARG A 1 90 ? 11.555 -2.465 -8.852 1 97.38 90 ARG A N 1
ATOM 635 C CA . ARG A 1 90 ? 11.766 -1.021 -8.898 1 97.38 90 ARG A CA 1
ATOM 636 C C . ARG A 1 90 ? 11.609 -0.487 -10.312 1 97.38 90 ARG A C 1
ATOM 638 O O . ARG A 1 90 ? 11.875 -1.202 -11.289 1 97.38 90 ARG A O 1
ATOM 645 N N . ASP A 1 91 ? 11.172 0.835 -10.273 1 95.12 91 ASP A N 1
ATOM 646 C CA . ASP A 1 91 ? 11.297 1.551 -11.539 1 95.12 91 ASP A CA 1
ATOM 647 C C . ASP A 1 91 ? 12.766 1.768 -11.906 1 95.12 91 ASP A C 1
ATOM 649 O O . ASP A 1 91 ? 13.57 2.16 -11.062 1 95.12 91 ASP A O 1
ATOM 653 N N . GLY A 1 92 ? 13.055 1.615 -13 1 81.69 92 GLY A N 1
ATOM 654 C CA . GLY A 1 92 ? 14.398 1.896 -13.477 1 81.69 92 GLY A CA 1
ATOM 655 C C . GLY A 1 92 ? 15.469 1.116 -12.734 1 81.69 92 GLY A C 1
ATOM 656 O O . GLY A 1 92 ? 15.352 0.874 -11.531 1 81.69 92 GLY A O 1
ATOM 657 N N . ALA A 1 93 ? 15.938 -0.003 -13.195 1 65.69 93 ALA A N 1
ATOM 658 C CA . ALA A 1 93 ? 16.922 -0.903 -12.602 1 65.69 93 ALA A CA 1
ATOM 659 C C . ALA A 1 93 ? 18.266 -0.204 -12.43 1 65.69 93 ALA A C 1
ATOM 661 O O . ALA A 1 93 ? 19.281 -0.855 -12.172 1 65.69 93 ALA A O 1
ATOM 662 N N . SER A 1 94 ? 18.297 1.1 -12.352 1 66.12 94 SER A N 1
ATOM 663 C CA . SER A 1 94 ? 19.578 1.765 -12.219 1 66.12 94 SER A CA 1
ATOM 664 C C . SER A 1 94 ? 19.609 2.703 -11.016 1 66.12 94 SER A C 1
ATOM 666 O O . SER A 1 94 ? 18.547 3.043 -10.469 1 66.12 94 SER A O 1
ATOM 668 N N . GLY A 1 95 ? 20.781 2.625 -10.219 1 78.5 95 GLY A N 1
ATOM 669 C CA . GLY A 1 95 ? 21.031 3.561 -9.133 1 78.5 95 GLY A CA 1
ATOM 670 C C . GLY A 1 95 ? 21.375 2.879 -7.828 1 78.5 95 GLY A C 1
ATOM 671 O O . GLY A 1 95 ? 21.734 1.696 -7.812 1 78.5 95 GLY A O 1
ATOM 672 N N . SER A 1 96 ? 21.219 3.582 -6.73 1 92.12 96 SER A N 1
ATOM 673 C CA . SER A 1 96 ? 21.562 3.084 -5.402 1 92.12 96 SER A CA 1
ATOM 674 C C . SER A 1 96 ? 20.578 2.014 -4.941 1 92.12 96 SER A C 1
ATOM 676 O O . SER A 1 96 ? 19.406 2.031 -5.328 1 92.12 96 SER A O 1
ATOM 678 N N . LYS A 1 97 ? 21.078 1.094 -4.23 1 97 97 LYS A N 1
ATOM 679 C CA . LYS A 1 97 ? 20.203 0.08 -3.635 1 97 97 LYS A CA 1
ATOM 680 C C . LYS A 1 97 ? 19.188 0.713 -2.697 1 97 97 LYS A C 1
ATOM 682 O O . LYS A 1 97 ? 19.5 1.646 -1.959 1 97 97 LYS A O 1
ATOM 687 N N . LEU A 1 98 ? 18.016 0.239 -2.824 1 97.25 98 LEU A N 1
ATOM 688 C CA . LEU A 1 98 ? 16.953 0.605 -1.896 1 97.25 98 LEU A CA 1
ATOM 689 C C . LEU A 1 98 ? 16.453 -0.617 -1.134 1 97.25 98 LEU A C 1
ATOM 691 O O . LEU A 1 98 ? 16.672 -1.753 -1.562 1 97.25 98 LEU A O 1
ATOM 695 N N . TRP A 1 99 ? 15.867 -0.271 -0.012 1 98.19 99 TRP A N 1
ATOM 696 C CA . TRP A 1 99 ? 15.172 -1.33 0.712 1 98.19 99 TRP A CA 1
ATOM 697 C C . TRP A 1 99 ? 13.93 -1.786 -0.049 1 98.19 99 TRP A C 1
ATOM 699 O O . TRP A 1 99 ? 13.031 -0.987 -0.319 1 98.19 99 TRP A O 1
ATOM 709 N N . VAL A 1 100 ? 13.898 -3.068 -0.474 1 98.62 100 VAL A N 1
ATOM 710 C CA . VAL A 1 100 ? 12.812 -3.643 -1.265 1 98.62 100 VAL A CA 1
ATOM 711 C C . VAL A 1 100 ? 12.367 -4.965 -0.645 1 98.62 100 VAL A C 1
ATOM 713 O O . VAL A 1 100 ? 13.195 -5.734 -0.144 1 98.62 100 VAL A O 1
ATOM 716 N N . GLY A 1 101 ? 11.07 -5.168 -0.6 1 98.81 101 GLY A N 1
ATOM 717 C CA . GLY A 1 101 ? 10.562 -6.418 -0.059 1 98.81 101 GLY A CA 1
ATOM 718 C C . GLY A 1 101 ? 9.391 -6.98 -0.843 1 98.81 101 GLY A C 1
ATOM 719 O O . GLY A 1 101 ? 8.633 -6.227 -1.457 1 98.81 101 GLY A O 1
ATOM 720 N N . SER A 1 102 ? 9.234 -8.297 -0.827 1 98.94 102 SER A N 1
ATOM 721 C CA . SER A 1 102 ? 8.109 -9.062 -1.339 1 98.94 102 SER A CA 1
ATOM 722 C C . SER A 1 102 ? 7.617 -10.078 -0.312 1 98.94 102 SER A C 1
ATOM 724 O O . SER A 1 102 ? 8.422 -10.688 0.396 1 98.94 102 SER A O 1
ATOM 726 N N . TRP A 1 103 ? 6.324 -10.289 -0.315 1 98.94 103 TRP A N 1
ATOM 727 C CA . TRP A 1 103 ? 5.824 -11.328 0.581 1 98.94 103 TRP A CA 1
ATOM 728 C C . TRP A 1 103 ? 4.492 -11.883 0.089 1 98.94 103 TRP A C 1
ATOM 730 O O . TRP A 1 103 ? 3.762 -11.195 -0.637 1 98.94 103 TRP A O 1
ATOM 740 N N . ILE A 1 104 ? 4.172 -13.094 0.477 1 98.94 104 ILE A N 1
ATOM 741 C CA . ILE A 1 104 ? 2.92 -13.766 0.154 1 98.94 104 ILE A CA 1
ATOM 742 C C . ILE A 1 104 ? 2.588 -14.789 1.24 1 98.94 104 ILE A C 1
ATOM 744 O O . ILE A 1 104 ? 3.488 -15.406 1.815 1 98.94 104 ILE A O 1
ATOM 748 N N . GLN A 1 105 ? 1.348 -14.953 1.528 1 98.94 105 GLN A N 1
ATOM 749 C CA . GLN A 1 105 ? 0.837 -16 2.404 1 98.94 105 GLN A CA 1
ATOM 750 C C . GLN A 1 105 ? -0.57 -16.422 1.992 1 98.94 105 GLN A C 1
ATOM 752 O O . GLN A 1 105 ? -1.247 -15.711 1.251 1 98.94 105 GLN A O 1
ATOM 757 N N . ARG A 1 106 ? -0.969 -17.578 2.387 1 98.81 106 ARG A N 1
ATOM 758 C CA . ARG A 1 106 ? -2.383 -17.906 2.27 1 98.81 106 ARG A CA 1
ATOM 759 C C . ARG A 1 106 ? -3.227 -17.094 3.236 1 98.81 106 ARG A C 1
ATOM 761 O O . ARG A 1 106 ? -2.826 -16.859 4.379 1 98.81 106 ARG A O 1
ATOM 768 N N . ASP A 1 107 ? -4.387 -16.75 2.83 1 98.31 107 ASP A N 1
ATOM 769 C CA . ASP A 1 107 ? -5.18 -15.789 3.588 1 98.31 107 ASP A CA 1
ATOM 770 C C . ASP A 1 107 ? -5.629 -16.375 4.926 1 98.31 107 ASP A C 1
ATOM 772 O O . ASP A 1 107 ? -5.762 -15.648 5.91 1 98.31 107 ASP A O 1
ATOM 776 N N . LYS A 1 108 ? -5.754 -17.672 5.078 1 98.06 108 LYS A N 1
ATOM 777 C CA . LYS A 1 108 ? -6.215 -18.312 6.305 1 98.06 108 LYS A CA 1
ATOM 778 C C . LYS A 1 108 ? -5.094 -19.109 6.969 1 98.06 108 LYS A C 1
ATOM 780 O O . LYS A 1 108 ? -5.352 -19.984 7.789 1 98.06 108 LYS A O 1
ATOM 785 N N . ASP A 1 109 ? -3.865 -18.922 6.621 1 98.56 109 ASP A N 1
ATOM 786 C CA . ASP A 1 109 ? -2.697 -19.609 7.16 1 98.56 109 ASP A CA 1
ATOM 787 C C . ASP A 1 109 ? -1.488 -18.672 7.219 1 98.56 109 ASP A C 1
ATOM 789 O O . ASP A 1 109 ? -0.588 -18.766 6.379 1 98.56 109 ASP A O 1
ATOM 793 N N . LEU A 1 110 ? -1.384 -17.891 8.234 1 98 110 LEU A N 1
ATOM 794 C CA . LEU A 1 110 ? -0.381 -16.844 8.359 1 98 110 LEU A CA 1
ATOM 795 C C . LEU A 1 110 ? 1.02 -17.438 8.469 1 98 110 LEU A C 1
ATOM 797 O O . LEU A 1 110 ? 2.008 -16.781 8.148 1 98 110 LEU A O 1
ATOM 801 N N . LYS A 1 111 ? 1.117 -18.672 8.906 1 98.56 111 LYS A N 1
ATOM 802 C CA . LYS A 1 111 ? 2.414 -19.328 9.047 1 98.56 111 LYS A CA 1
ATOM 803 C C . LYS A 1 111 ? 3.006 -19.688 7.691 1 98.56 111 LYS A C 1
ATOM 805 O O . LYS A 1 111 ? 4.191 -20 7.586 1 98.56 111 LYS A O 1
ATOM 810 N N . SER A 1 112 ? 2.234 -19.609 6.633 1 98.81 112 SER A N 1
ATOM 811 C CA . SER A 1 112 ? 2.689 -19.969 5.293 1 98.81 112 SER A CA 1
ATOM 812 C C . SER A 1 112 ? 3.49 -18.828 4.668 1 98.81 112 SER A C 1
ATOM 814 O O . SER A 1 112 ? 3.977 -18.953 3.541 1 98.81 112 SER A O 1
ATOM 816 N N . LYS A 1 113 ? 3.645 -17.766 5.398 1 98.94 113 LYS A N 1
ATOM 817 C CA . LYS A 1 113 ? 4.23 -16.562 4.828 1 98.94 113 LYS A CA 1
ATOM 818 C C . LYS A 1 113 ? 5.609 -16.844 4.242 1 98.94 113 LYS A C 1
ATOM 820 O O . LYS A 1 113 ? 6.457 -17.453 4.895 1 98.94 113 LYS A O 1
ATOM 825 N N . GLN A 1 114 ? 5.801 -16.531 2.982 1 98.94 114 GLN A N 1
ATOM 826 C CA . GLN A 1 114 ? 7.09 -16.438 2.309 1 98.94 114 GLN A CA 1
ATOM 827 C C . GLN A 1 114 ? 7.449 -14.977 2.023 1 98.94 114 GLN A C 1
ATOM 829 O O . GLN A 1 114 ? 6.59 -14.188 1.626 1 98.94 114 GLN A O 1
ATOM 834 N N . GLU A 1 115 ? 8.672 -14.555 2.32 1 98.94 115 GLU A N 1
ATOM 835 C CA . GLU A 1 115 ? 9.039 -13.156 2.117 1 98.94 115 GLU A CA 1
ATOM 836 C C . GLU A 1 115 ? 10.531 -13.016 1.83 1 98.94 115 GLU A C 1
ATOM 838 O O . GLU A 1 115 ? 11.32 -13.914 2.148 1 98.94 115 GLU A O 1
ATOM 843 N N . GLN A 1 116 ? 10.922 -12.039 1.129 1 98.94 116 GLN A N 1
ATOM 844 C CA . GLN A 1 116 ? 12.297 -11.586 0.919 1 98.94 116 GLN A CA 1
ATOM 845 C C . GLN A 1 116 ? 12.398 -10.062 1.033 1 98.94 116 GLN A C 1
ATOM 847 O O . GLN A 1 116 ? 11.656 -9.336 0.37 1 98.94 116 GLN A O 1
ATOM 852 N N . TYR A 1 117 ? 13.297 -9.641 1.903 1 98.81 117 TYR A N 1
ATOM 853 C CA . TYR A 1 117 ? 13.625 -8.227 2.041 1 98.81 117 TYR A CA 1
ATOM 854 C C . TYR A 1 117 ? 15.125 -8 1.923 1 98.81 117 TYR A C 1
ATOM 856 O O . TYR A 1 117 ? 15.922 -8.883 2.271 1 98.81 117 TYR A O 1
ATOM 864 N N . GLY A 1 118 ? 15.461 -6.875 1.388 1 98.5 118 GLY A N 1
ATOM 865 C CA . GLY A 1 118 ? 16.859 -6.5 1.308 1 98.5 118 GLY A CA 1
ATOM 866 C C . GLY A 1 118 ? 17.094 -5.215 0.533 1 98.5 118 GLY A C 1
ATOM 867 O O . GLY A 1 118 ? 16.141 -4.566 0.101 1 98.5 118 GLY A O 1
ATOM 868 N N . PHE A 1 119 ? 18.391 -4.836 0.461 1 98.31 119 PHE A N 1
ATOM 869 C CA . PHE A 1 119 ? 18.766 -3.719 -0.393 1 98.31 119 PHE A CA 1
ATOM 870 C C . PHE A 1 119 ? 19.047 -4.191 -1.815 1 98.31 119 PHE A C 1
ATOM 872 O O . PHE A 1 119 ? 19.969 -4.98 -2.047 1 98.31 119 PHE A O 1
ATOM 879 N N . PHE A 1 120 ? 18.25 -3.752 -2.723 1 97.31 120 PHE A N 1
ATOM 880 C CA . PHE A 1 120 ? 18.328 -4.215 -4.102 1 97.31 120 PHE A CA 1
ATOM 881 C C . PHE A 1 120 ? 18.297 -3.037 -5.07 1 97.31 120 PHE A C 1
ATOM 883 O O . PHE A 1 120 ? 17.719 -1.992 -4.766 1 97.31 120 PHE A O 1
ATOM 890 N N . THR A 1 121 ? 18.844 -3.242 -6.238 1 95.81 121 THR A N 1
ATOM 891 C CA . THR A 1 121 ? 18.781 -2.236 -7.297 1 95.81 121 THR A CA 1
ATOM 892 C C . THR A 1 121 ? 17.609 -2.506 -8.234 1 95.81 121 THR A C 1
ATOM 894 O O . THR A 1 121 ? 17.094 -1.584 -8.867 1 95.81 121 THR A O 1
ATOM 897 N N . SER A 1 122 ? 17.203 -3.717 -8.258 1 95.5 122 SER A N 1
ATOM 898 C CA . SER A 1 122 ? 16.234 -4.043 -9.297 1 95.5 122 SER A CA 1
ATOM 899 C C . SER A 1 122 ? 14.945 -4.586 -8.695 1 95.5 122 SER A C 1
ATOM 901 O O . SER A 1 122 ? 13.898 -3.943 -8.773 1 95.5 122 SER A O 1
ATOM 903 N N . TYR A 1 123 ? 15.055 -5.773 -8.094 1 97.19 123 TYR A N 1
ATOM 904 C CA . TYR A 1 123 ? 13.82 -6.324 -7.555 1 97.19 123 TYR A CA 1
ATOM 905 C C . TYR A 1 123 ? 14.102 -7.234 -6.363 1 97.19 123 TYR A C 1
ATOM 907 O O . TYR A 1 123 ? 15.211 -7.742 -6.211 1 97.19 123 TYR A O 1
ATOM 915 N N . ALA A 1 124 ? 13.094 -7.32 -5.473 1 98.5 124 ALA A N 1
ATOM 916 C CA . ALA A 1 124 ? 13.039 -8.336 -4.426 1 98.5 124 ALA A CA 1
ATOM 917 C C . ALA A 1 124 ? 12.164 -9.516 -4.848 1 98.5 124 ALA A C 1
ATOM 919 O O . ALA A 1 124 ? 11.125 -9.328 -5.492 1 98.5 124 ALA A O 1
ATOM 920 N N . GLY A 1 125 ? 12.43 -10.734 -4.309 1 98.44 125 GLY A N 1
ATOM 921 C CA . GLY A 1 125 ? 11.836 -11.977 -4.789 1 98.44 125 GLY A CA 1
ATOM 922 C C . GLY A 1 125 ? 12.656 -12.641 -5.883 1 98.44 125 GLY A C 1
ATOM 923 O O . GLY A 1 125 ? 13.797 -12.25 -6.137 1 98.44 125 GLY A O 1
ATOM 924 N N . PRO A 1 126 ? 12.211 -13.578 -6.449 1 98.81 126 PRO A N 1
ATOM 925 C CA . PRO A 1 126 ? 10.836 -14.055 -6.324 1 98.81 126 PRO A CA 1
ATOM 926 C C . PRO A 1 126 ? 10.609 -14.875 -5.055 1 98.81 126 PRO A C 1
ATOM 928 O O . PRO A 1 126 ? 11.508 -15.586 -4.605 1 98.81 126 PRO A O 1
ATOM 931 N N . VAL A 1 127 ? 9.461 -14.75 -4.418 1 99 127 VAL A N 1
ATOM 932 C CA . VAL A 1 127 ? 9.016 -15.641 -3.352 1 99 127 VAL A CA 1
ATOM 933 C C . VAL A 1 127 ? 7.844 -16.484 -3.84 1 99 127 VAL A C 1
ATOM 935 O O . VAL A 1 127 ? 6.98 -16 -4.574 1 99 127 VAL A O 1
ATOM 938 N N . TYR A 1 128 ? 7.824 -17.766 -3.508 1 98.94 128 TYR A N 1
ATOM 939 C CA . TYR A 1 128 ? 6.871 -18.719 -4.039 1 98.94 128 TYR A CA 1
ATOM 940 C C . TYR A 1 128 ? 6.02 -19.328 -2.928 1 98.94 128 TYR A C 1
ATOM 942 O O . TYR A 1 128 ? 6.496 -19.516 -1.809 1 98.94 128 TYR A O 1
ATOM 950 N N . LEU A 1 129 ? 4.793 -19.656 -3.236 1 98.94 129 LEU A N 1
ATOM 951 C CA . LEU A 1 129 ? 3.895 -20.297 -2.281 1 98.94 129 LEU A CA 1
ATOM 952 C C . LEU A 1 129 ? 2.85 -21.141 -3.002 1 98.94 129 LEU A C 1
ATOM 954 O O . LEU A 1 129 ? 2.162 -20.656 -3.902 1 98.94 129 LEU A O 1
ATOM 958 N N . GLU A 1 130 ? 2.789 -22.312 -2.664 1 98.38 130 GLU A N 1
ATOM 959 C CA . GLU A 1 130 ? 1.686 -23.156 -3.137 1 98.38 130 GLU A CA 1
ATOM 960 C C . GLU A 1 130 ? 0.367 -22.734 -2.49 1 98.38 130 GLU A C 1
ATOM 962 O O . GLU A 1 130 ? 0.241 -22.75 -1.264 1 98.38 130 GLU A O 1
ATOM 967 N N . ALA A 1 131 ? -0.622 -22.422 -3.311 1 97.94 131 ALA A N 1
ATOM 968 C CA . ALA A 1 131 ? -1.92 -22 -2.783 1 97.94 131 ALA A CA 1
ATOM 969 C C . ALA A 1 131 ? -3.037 -22.312 -3.777 1 97.94 131 ALA A C 1
ATOM 971 O O . ALA A 1 131 ? -3.93 -21.484 -3.992 1 97.94 131 ALA A O 1
ATOM 972 N N . LYS A 1 132 ? -2.916 -23.422 -4.484 1 95.81 132 LYS A N 1
ATOM 973 C CA . LYS A 1 132 ? -3.992 -23.812 -5.387 1 95.81 132 LYS A CA 1
ATOM 974 C C . LYS A 1 132 ? -5.324 -23.906 -4.648 1 95.81 132 LYS A C 1
ATOM 976 O O . LYS A 1 132 ? -5.426 -24.562 -3.613 1 95.81 132 LYS A O 1
ATOM 981 N N . GLY A 1 133 ? -6.371 -23.188 -5.16 1 95.19 133 GLY A N 1
ATOM 982 C CA . GLY A 1 133 ? -7.699 -23.234 -4.57 1 95.19 133 GLY A CA 1
ATOM 983 C C . GLY A 1 133 ? -7.816 -22.422 -3.297 1 95.19 133 GLY A C 1
ATOM 984 O O . GLY A 1 133 ? -8.805 -22.531 -2.57 1 95.19 133 GLY A O 1
ATOM 985 N N . LYS A 1 134 ? -6.824 -21.719 -2.947 1 97.38 134 LYS A N 1
ATOM 986 C CA . LYS A 1 134 ? -6.816 -20.844 -1.772 1 97.38 134 LYS A CA 1
ATOM 987 C C . LYS A 1 134 ? -6.598 -19.391 -2.168 1 97.38 134 LYS A C 1
ATOM 989 O O . LYS A 1 134 ? -5.91 -19.109 -3.152 1 97.38 134 LYS A O 1
ATOM 994 N N . CYS A 1 135 ? -7.176 -18.5 -1.388 1 98.38 135 CYS A N 1
ATOM 995 C CA . CYS A 1 135 ? -6.848 -17.094 -1.576 1 98.38 135 CYS A CA 1
ATOM 996 C C . CYS A 1 135 ? -5.457 -16.781 -1.036 1 98.38 135 CYS A C 1
ATOM 998 O O . CYS A 1 135 ? -4.961 -17.484 -0.146 1 98.38 135 CYS A O 1
ATOM 1000 N N . VAL A 1 136 ? -4.891 -15.68 -1.553 1 98.81 136 VAL A N 1
ATOM 1001 C CA . VAL A 1 136 ? -3.58 -15.281 -1.052 1 98.81 136 VAL A CA 1
ATOM 1002 C C . VAL A 1 136 ? -3.613 -13.82 -0.623 1 98.81 136 VAL A C 1
ATOM 1004 O O . VAL A 1 136 ? -4.395 -13.023 -1.157 1 98.81 136 VAL A O 1
ATOM 1007 N N . ASP A 1 137 ? -2.852 -13.5 0.388 1 98.94 137 ASP A N 1
ATOM 1008 C CA . ASP A 1 137 ? -2.396 -12.172 0.77 1 98.94 137 ASP A CA 1
ATOM 1009 C C . ASP A 1 137 ? -0.975 -11.914 0.277 1 98.94 137 ASP A C 1
ATOM 1011 O O . ASP A 1 137 ? -0.115 -12.789 0.361 1 98.94 137 ASP A O 1
ATOM 1015 N N . TRP A 1 138 ? -0.724 -10.758 -0.245 1 98.94 138 TRP A N 1
ATOM 1016 C CA . TRP A 1 138 ? 0.592 -10.508 -0.824 1 98.94 138 TRP A CA 1
ATOM 1017 C C . TRP A 1 138 ? 0.873 -9.008 -0.907 1 98.94 138 TRP A C 1
ATOM 1019 O O . TRP A 1 138 ? -0.048 -8.195 -0.826 1 98.94 138 TRP A O 1
ATOM 1029 N N . GLY A 1 139 ? 2.045 -8.617 -0.987 1 98.94 139 GLY A N 1
ATOM 1030 C CA . GLY A 1 139 ? 2.438 -7.219 -1.045 1 98.94 139 GLY A CA 1
ATOM 1031 C C . GLY A 1 139 ? 3.938 -7.023 -1.161 1 98.94 139 GLY A C 1
ATOM 1032 O O . GLY A 1 139 ? 4.668 -7.965 -1.475 1 98.94 139 GLY A O 1
ATOM 1033 N N . GLY A 1 140 ? 4.289 -5.777 -1.058 1 98.94 140 GLY A N 1
ATOM 1034 C CA . GLY A 1 140 ? 5.688 -5.395 -1.161 1 98.94 140 GLY A CA 1
ATOM 1035 C C . GLY A 1 140 ? 5.965 -3.996 -0.641 1 98.94 140 GLY A C 1
ATOM 1036 O O . GLY A 1 140 ? 5.066 -3.338 -0.112 1 98.94 140 GLY A O 1
ATOM 1037 N N . GLU A 1 141 ? 7.16 -3.693 -0.781 1 98.88 141 GLU A N 1
ATOM 1038 C CA . GLU A 1 141 ? 7.68 -2.42 -0.294 1 98.88 141 GLU A CA 1
ATOM 1039 C C . GLU A 1 141 ? 8.836 -1.928 -1.159 1 98.88 141 GLU A C 1
ATOM 1041 O O . GLU A 1 141 ? 9.672 -2.721 -1.599 1 98.88 141 GLU A O 1
ATOM 1046 N N . ILE A 1 142 ? 8.883 -0.67 -1.432 1 98.25 142 ILE A N 1
ATOM 1047 C CA . ILE A 1 142 ? 10.07 -0.007 -1.955 1 98.25 142 ILE A CA 1
ATOM 1048 C C . ILE A 1 142 ? 10.336 1.271 -1.163 1 98.25 142 ILE A C 1
ATOM 1050 O O . ILE A 1 142 ? 9.57 2.232 -1.244 1 98.25 142 ILE A O 1
ATOM 1054 N N . ASP A 1 143 ? 11.445 1.29 -0.353 1 97.06 143 ASP A N 1
ATOM 1055 C CA . ASP A 1 143 ? 11.961 2.479 0.318 1 97.06 143 ASP A CA 1
ATOM 1056 C C . ASP A 1 143 ? 10.859 3.188 1.104 1 97.06 143 ASP A C 1
ATOM 1058 O O . ASP A 1 143 ? 10.602 4.371 0.891 1 97.06 143 ASP A O 1
ATOM 1062 N N . GLY A 1 144 ? 10.172 2.436 1.934 1 98.5 144 GLY A N 1
ATOM 1063 C CA . GLY A 1 144 ? 9.227 3.01 2.877 1 98.5 144 GLY A CA 1
ATOM 1064 C C . GLY A 1 144 ? 7.828 3.154 2.305 1 98.5 144 GLY A C 1
ATOM 1065 O O . GLY A 1 144 ? 6.922 3.648 2.98 1 98.5 144 GLY A O 1
ATOM 1066 N N . TYR A 1 145 ? 7.613 2.844 0.999 1 98.75 145 TYR A N 1
ATOM 1067 C CA . TYR A 1 145 ? 6.285 2.758 0.401 1 98.75 145 TYR A CA 1
ATOM 1068 C C . TYR A 1 145 ? 5.793 1.314 0.368 1 98.75 145 TYR A C 1
ATOM 1070 O O . TYR A 1 145 ? 6.363 0.474 -0.332 1 98.75 145 TYR A O 1
ATOM 1078 N N . VAL A 1 146 ? 4.73 1.039 1.188 1 98.94 146 VAL A N 1
ATOM 1079 C CA . VAL A 1 146 ? 4.25 -0.321 1.407 1 98.94 146 VAL A CA 1
ATOM 1080 C C . VAL A 1 146 ? 2.863 -0.487 0.792 1 98.94 146 VAL A C 1
ATOM 1082 O O . VAL A 1 146 ? 2.01 0.395 0.922 1 98.94 146 VAL A O 1
ATOM 1085 N N . VAL A 1 147 ? 2.66 -1.658 0.11 1 98.94 147 VAL A N 1
ATOM 1086 C CA . VAL A 1 147 ? 1.354 -1.977 -0.454 1 98.94 147 VAL A CA 1
ATOM 1087 C C . VAL A 1 147 ? 1.042 -3.455 -0.235 1 98.94 147 VAL A C 1
ATOM 1089 O O . VAL A 1 147 ? 1.948 -4.289 -0.218 1 98.94 147 VAL A O 1
ATOM 1092 N N . ALA A 1 148 ? -0.248 -3.744 -0.101 1 98.94 148 ALA A N 1
ATOM 1093 C CA . ALA A 1 148 ? -0.673 -5.133 0.036 1 98.94 148 ALA A CA 1
ATOM 1094 C C . ALA A 1 148 ? -2.129 -5.309 -0.385 1 98.94 148 ALA A C 1
ATOM 1096 O O . ALA A 1 148 ? -2.92 -4.363 -0.314 1 98.94 148 ALA A O 1
ATOM 1097 N N . ARG A 1 149 ? -2.459 -6.473 -0.857 1 98.81 149 ARG A N 1
ATOM 1098 C CA . ARG A 1 149 ? -3.832 -6.906 -1.092 1 98.81 149 ARG A CA 1
ATOM 1099 C C . ARG A 1 149 ? -4.125 -8.211 -0.363 1 98.81 149 ARG A C 1
ATOM 1101 O O . ARG A 1 149 ? -3.299 -9.133 -0.362 1 98.81 149 ARG A O 1
ATOM 1108 N N . TYR A 1 150 ? -5.258 -8.266 0.241 1 98.69 150 TYR A N 1
ATOM 1109 C CA . TYR A 1 150 ? -5.66 -9.422 1.037 1 98.69 150 TYR A CA 1
ATOM 1110 C C . TYR A 1 150 ? -6.805 -10.172 0.367 1 98.69 150 TYR A C 1
ATOM 1112 O O . TYR A 1 150 ? -7.66 -9.562 -0.283 1 98.69 150 TYR A O 1
ATOM 1120 N N . LYS A 1 151 ? -6.758 -11.5 0.49 1 98.12 151 LYS A N 1
ATOM 1121 C CA . LYS A 1 151 ? -7.836 -12.391 0.08 1 98.12 151 LYS A CA 1
ATOM 1122 C C . LYS A 1 151 ? -8.117 -12.266 -1.414 1 98.12 151 LYS A C 1
ATOM 1124 O O . LYS A 1 151 ? -9.266 -12.047 -1.819 1 98.12 151 LYS A O 1
ATOM 1129 N N . THR A 1 152 ? -7.035 -12.414 -2.189 1 98.06 152 THR A N 1
ATOM 1130 C CA . THR A 1 152 ? -7.191 -12.32 -3.637 1 98.06 152 THR A CA 1
ATOM 1131 C C . THR A 1 152 ? -6.828 -13.633 -4.312 1 98.06 152 THR A C 1
ATOM 1133 O O . THR A 1 152 ? -6.27 -14.531 -3.676 1 98.06 152 THR A O 1
ATOM 1136 N N . ASN A 1 153 ? -7.098 -13.727 -5.59 1 97.94 153 ASN A N 1
ATOM 1137 C CA . ASN A 1 153 ? -6.656 -14.828 -6.434 1 97.94 153 ASN A CA 1
ATOM 1138 C C . ASN A 1 153 ? -6.988 -16.188 -5.812 1 97.94 153 ASN A C 1
ATOM 1140 O O . ASN A 1 153 ? -6.117 -17.047 -5.688 1 97.94 153 ASN A O 1
ATOM 1144 N N . CYS A 1 154 ? -8.266 -16.406 -5.477 1 96.44 154 CYS A N 1
ATOM 1145 C CA . CYS A 1 154 ? -8.773 -17.516 -4.688 1 96.44 154 CYS A CA 1
ATOM 1146 C C . CYS A 1 154 ? -8.961 -18.75 -5.555 1 96.44 154 CYS A C 1
ATOM 1148 O O . CYS A 1 154 ? -9.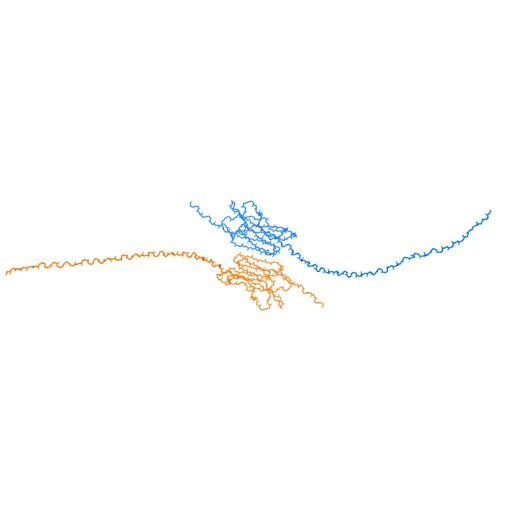25 -19.844 -5.043 1 96.44 154 CYS A O 1
ATOM 1150 N N . GLY A 1 155 ? -8.547 -18.766 -6.754 1 82.06 155 GLY A N 1
ATOM 1151 C CA . GLY A 1 155 ? -8.758 -19.875 -7.66 1 82.06 155 GLY A CA 1
ATOM 1152 C C . GLY A 1 155 ? -10.211 -20.047 -8.078 1 82.06 155 GLY A C 1
ATO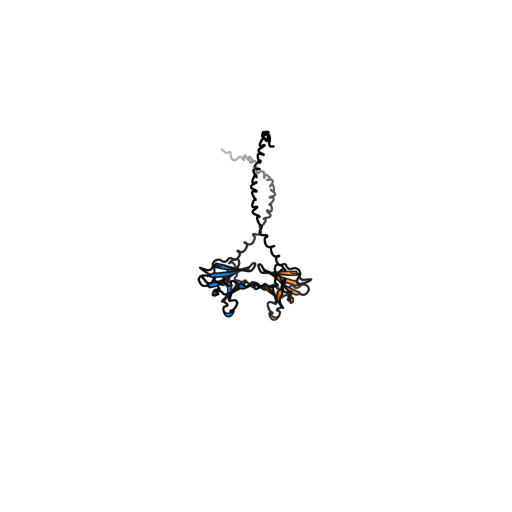M 1153 O O . GLY A 1 155 ? -11.109 -19.516 -7.422 1 82.06 155 GLY A O 1
ATOM 1154 N N . THR A 1 156 ? -10.492 -20.109 -9.43 1 61 156 THR A N 1
ATOM 1155 C CA . THR A 1 156 ? -11.805 -20.641 -9.781 1 61 156 THR A CA 1
ATOM 1156 C C . THR A 1 156 ? -11.945 -22.094 -9.336 1 61 156 THR A C 1
ATOM 1158 O O . THR A 1 156 ? -10.961 -22.828 -9.312 1 61 156 THR A O 1
ATOM 1161 N N . LEU A 1 157 ? -12.797 -22.359 -8.367 1 46.22 157 LEU A N 1
ATOM 1162 C CA . LEU A 1 157 ? -13.148 -23.766 -8.211 1 46.22 157 LEU A CA 1
ATOM 1163 C C . LEU A 1 157 ? -13.219 -24.469 -9.57 1 46.22 157 LEU A C 1
ATOM 1165 O O . LEU A 1 157 ? -13.898 -23.984 -10.484 1 46.22 157 LEU A O 1
ATOM 1169 N N . ALA A 1 158 ? -12.234 -25.188 -10.078 1 41.75 158 ALA A N 1
ATOM 1170 C CA . ALA A 1 158 ? -12.461 -26.062 -11.227 1 41.75 158 ALA A CA 1
ATOM 1171 C C . ALA A 1 158 ? -13.898 -26.578 -11.25 1 41.75 158 ALA A C 1
ATOM 1173 O O . ALA A 1 158 ? -14.422 -27.016 -10.219 1 41.75 158 ALA A O 1
ATOM 1174 N N . PRO A 1 159 ? -14.703 -26.234 -12.273 1 38.16 159 PRO A N 1
ATOM 1175 C CA . PRO A 1 159 ? -15.93 -27.031 -12.312 1 38.16 159 PRO A CA 1
ATOM 1176 C C . PRO A 1 159 ? -15.68 -28.516 -12.016 1 38.16 159 PRO A C 1
ATOM 1178 O O . PRO A 1 159 ? -14.617 -29.047 -12.344 1 38.16 159 PRO A O 1
ATOM 1181 N N . ALA A 1 160 ? -16.172 -29.203 -10.891 1 35.16 160 ALA A N 1
ATOM 1182 C CA . ALA A 1 160 ? -16.203 -30.672 -10.82 1 35.16 160 ALA A CA 1
ATOM 1183 C C . ALA A 1 160 ? -16.359 -31.281 -12.211 1 35.16 160 ALA A C 1
ATOM 1185 O O . ALA A 1 160 ? -17.141 -30.781 -13.023 1 35.16 160 ALA A O 1
ATOM 1186 N N . GLY A 1 161 ? -15.219 -31.688 -12.883 1 30.44 161 GLY A N 1
ATOM 1187 C CA . GLY A 1 161 ? -15.453 -32.531 -14.039 1 30.44 161 GLY A CA 1
ATOM 1188 C C . GLY A 1 161 ? -16.781 -33.25 -13.984 1 30.44 161 GLY A C 1
ATOM 1189 O O . GLY A 1 161 ? -17.172 -33.75 -12.922 1 30.44 161 GLY A O 1
ATOM 1190 N N . ARG A 1 162 ? -17.797 -32.906 -14.93 1 29.25 162 ARG A N 1
ATOM 1191 C CA . ARG A 1 162 ? -18.75 -34 -15.164 1 29.25 162 ARG A CA 1
ATOM 1192 C C . ARG A 1 162 ? -18.047 -35.281 -15.531 1 29.25 162 ARG A C 1
ATOM 1194 O O . ARG A 1 162 ? -17.078 -35.281 -16.297 1 29.25 162 ARG A O 1
ATOM 1201 N N . MET B 1 1 ? -112.812 -24.141 -61.844 1 25.91 1 MET B N 1
ATOM 1202 C CA . MET B 1 1 ? -111.75 -24.938 -62.438 1 25.91 1 MET B CA 1
ATOM 1203 C C . MET B 1 1 ? -110.562 -24.047 -62.875 1 25.91 1 MET B C 1
ATOM 1205 O O . MET B 1 1 ? -110.688 -22.828 -62.938 1 25.91 1 MET B O 1
ATOM 1209 N N . ARG B 1 2 ? -109.5 -24.5 -63.594 1 24.95 2 ARG B N 1
ATOM 1210 C CA . ARG B 1 2 ? -108.062 -24.438 -63.438 1 24.95 2 ARG B CA 1
ATOM 1211 C C . ARG B 1 2 ? -107.5 -23.203 -64.125 1 24.95 2 ARG B C 1
ATOM 1213 O O . ARG B 1 2 ? -106.438 -22.688 -63.75 1 24.95 2 ARG B O 1
ATOM 1220 N N . PRO B 1 3 ? -108.062 -22.375 -65.125 1 27.58 3 PRO B N 1
ATOM 1221 C CA . PRO B 1 3 ? -106.938 -22.453 -66.125 1 27.58 3 PRO B CA 1
ATOM 1222 C C . PRO B 1 3 ? -105.688 -21.734 -65.625 1 27.58 3 PRO B C 1
ATOM 1224 O O . PRO B 1 3 ? -105.688 -21.031 -64.625 1 27.58 3 PRO B O 1
ATOM 1227 N N . GLU B 1 4 ? -105 -20.969 -66.562 1 26.73 4 GLU B N 1
ATOM 1228 C CA . GLU B 1 4 ? -103.812 -20.891 -67.438 1 26.73 4 GLU B CA 1
ATOM 1229 C C . GLU B 1 4 ? -102.812 -19.891 -66.875 1 26.73 4 GLU B C 1
ATOM 1231 O O . GLU B 1 4 ? -103.188 -18.75 -66.562 1 26.73 4 GLU B O 1
ATOM 1236 N N . THR B 1 5 ? -101.75 -20.438 -66.188 1 31.61 5 THR B N 1
ATOM 1237 C CA . THR B 1 5 ? -100.5 -20.234 -65.438 1 31.61 5 THR B CA 1
ATOM 1238 C C . THR B 1 5 ? -99.5 -19.469 -66.312 1 31.61 5 THR B C 1
ATOM 1240 O O . THR B 1 5 ? -98.312 -19.359 -65.938 1 31.61 5 THR B O 1
ATOM 1243 N N . SER B 1 6 ? -100 -18.609 -67.312 1 27.72 6 SER B N 1
ATOM 1244 C CA . SER B 1 6 ? -98.938 -18.359 -68.312 1 27.72 6 SER B CA 1
ATOM 1245 C C . SER B 1 6 ? -97.688 -17.75 -67.688 1 27.72 6 SER B C 1
ATOM 1247 O O . SER B 1 6 ? -97.812 -16.906 -66.812 1 27.72 6 SER B O 1
ATOM 1249 N N . ARG B 1 7 ? -96.562 -18.312 -68 1 27.62 7 ARG B N 1
ATOM 1250 C CA . ARG B 1 7 ? -95.125 -18.469 -67.812 1 27.62 7 ARG B CA 1
ATOM 1251 C C . ARG B 1 7 ? -94.375 -17.203 -68.188 1 27.62 7 ARG B C 1
ATOM 1253 O O . ARG B 1 7 ? -94.125 -16.938 -69.375 1 27.62 7 ARG B O 1
ATOM 1260 N N . GLU B 1 8 ? -94.875 -15.906 -67.875 1 26.81 8 GLU B N 1
ATOM 1261 C CA . GLU B 1 8 ? -94.062 -14.773 -68.312 1 26.81 8 GLU B CA 1
ATOM 1262 C C . GLU B 1 8 ? -92.625 -14.883 -67.875 1 26.81 8 GLU B C 1
ATOM 1264 O O . GLU B 1 8 ? -92.312 -15.219 -66.75 1 26.81 8 GLU B O 1
ATOM 1269 N N . ASP B 1 9 ? -91.625 -15.117 -68.812 1 23.8 9 ASP B N 1
ATOM 1270 C CA . ASP B 1 9 ? -90.25 -15.391 -69.188 1 23.8 9 ASP B CA 1
ATOM 1271 C C . ASP B 1 9 ? -89.25 -14.328 -68.625 1 23.8 9 ASP B C 1
ATOM 1273 O O . ASP B 1 9 ? -88.062 -14.352 -68.875 1 23.8 9 ASP B O 1
ATOM 1277 N N . THR B 1 10 ? -89.75 -13.188 -68 1 28.2 10 THR B N 1
ATOM 1278 C CA . THR B 1 10 ? -88.812 -12.078 -68.125 1 28.2 10 THR B CA 1
ATOM 1279 C C . THR B 1 10 ? -87.438 -12.43 -67.438 1 28.2 10 THR B C 1
ATOM 1281 O O . THR B 1 10 ? -87.438 -12.781 -66.25 1 28.2 10 THR B O 1
ATOM 1284 N N . VAL B 1 11 ? -86.438 -12.852 -68.188 1 26.7 11 VAL B N 1
ATOM 1285 C CA . VAL B 1 11 ? -85 -13.203 -68.125 1 26.7 11 VAL B CA 1
ATOM 1286 C C . VAL B 1 11 ? -84.25 -12.117 -67.312 1 26.7 11 VAL B C 1
ATOM 1288 O O . VAL B 1 11 ? -84.25 -10.953 -67.75 1 26.7 11 VAL B O 1
ATOM 1291 N N . LYS B 1 12 ? -84.312 -12.094 -65.938 1 29.95 12 LYS B N 1
ATOM 1292 C CA . LYS B 1 12 ? -83.5 -11.352 -64.938 1 29.95 12 LYS B CA 1
ATOM 1293 C C . LYS B 1 12 ? -82 -11.445 -65.25 1 29.95 12 LYS B C 1
ATOM 1295 O O . LYS B 1 12 ? -81.5 -12.539 -65.438 1 29.95 12 LYS B O 1
ATOM 1300 N N . ARG B 1 13 ? -81.438 -10.539 -66.188 1 24.94 13 ARG B N 1
ATOM 1301 C CA . ARG B 1 13 ? -80 -10.312 -66.5 1 24.94 13 ARG B CA 1
ATOM 1302 C C . ARG B 1 13 ? -79.188 -10.352 -65.25 1 24.94 13 ARG B C 1
ATOM 1304 O O . ARG B 1 13 ? -79.5 -9.75 -64.25 1 24.94 13 ARG B O 1
ATOM 1311 N N . ALA B 1 14 ? -78.312 -11.398 -65.062 1 28.09 14 ALA B N 1
ATOM 1312 C CA . ALA B 1 14 ? -77.312 -11.867 -64.125 1 28.09 14 ALA B CA 1
ATOM 1313 C C . ALA B 1 14 ? -76.188 -10.828 -63.969 1 28.09 14 ALA B C 1
ATOM 1315 O O . ALA B 1 14 ? -75.438 -10.547 -64.875 1 28.09 14 ALA B O 1
ATOM 1316 N N . VAL B 1 15 ? -76.5 -9.516 -63.531 1 28.2 15 VAL B N 1
ATOM 1317 C CA . VAL B 1 15 ? -75.438 -8.547 -63.281 1 28.2 15 VAL B CA 1
ATOM 1318 C C . VAL B 1 15 ? -74.375 -9.156 -62.344 1 28.2 15 VAL B C 1
ATOM 1320 O O . VAL B 1 15 ? -74.688 -9.5 -61.188 1 28.2 15 VAL B O 1
ATOM 1323 N N . ARG B 1 16 ? -73.562 -10.125 -62.875 1 26.98 16 ARG B N 1
ATOM 1324 C CA . ARG B 1 16 ? -72.438 -10.711 -62.156 1 26.98 16 ARG B CA 1
ATOM 1325 C C . ARG B 1 16 ? -71.562 -9.617 -61.594 1 26.98 16 ARG B C 1
ATOM 1327 O O . ARG B 1 16 ? -71.125 -8.734 -62.344 1 26.98 16 ARG B O 1
ATOM 1334 N N . ALA B 1 17 ? -71.812 -9.133 -60.406 1 29.56 17 ALA B N 1
ATOM 1335 C CA . ALA B 1 17 ? -71 -8.281 -59.5 1 29.56 17 ALA B CA 1
ATOM 1336 C C . ALA B 1 17 ? -69.562 -8.75 -59.469 1 29.56 17 ALA B C 1
ATOM 1338 O O . ALA B 1 17 ? -69.25 -9.883 -59.062 1 29.56 17 ALA B O 1
ATOM 1339 N N . ARG B 1 18 ? -68.688 -8.492 -60.531 1 29.17 18 ARG B N 1
ATOM 1340 C CA . ARG B 1 18 ? -67.25 -8.773 -60.5 1 29.17 18 ARG B CA 1
ATOM 1341 C C . ARG B 1 18 ? -66.688 -8.281 -59.188 1 29.17 18 ARG B C 1
ATOM 1343 O O . ARG B 1 18 ? -66.812 -7.109 -58.844 1 29.17 18 ARG B O 1
ATOM 1350 N N . VAL B 1 19 ? -66.625 -9.102 -58.094 1 28.03 19 VAL B N 1
ATOM 1351 C CA . VAL B 1 19 ? -65.875 -8.969 -56.812 1 28.03 19 VAL B CA 1
ATOM 1352 C C . VAL B 1 19 ? -64.438 -8.586 -57.094 1 28.03 19 VAL B C 1
ATOM 1354 O O . VAL B 1 19 ? -63.75 -9.273 -57.812 1 28.03 19 VAL B O 1
ATOM 1357 N N . ALA B 1 20 ? -64.125 -7.262 -57.344 1 29.75 20 ALA B N 1
ATOM 1358 C CA . ALA B 1 20 ? -62.812 -6.691 -57.469 1 29.75 20 ALA B CA 1
ATOM 1359 C C . ALA B 1 20 ? -61.875 -7.156 -56.375 1 29.75 20 ALA B C 1
ATOM 1361 O O . ALA B 1 20 ? -62.219 -7.004 -55.188 1 29.75 20 ALA B O 1
ATOM 1362 N N . GLY B 1 21 ? -61.25 -8.344 -56.531 1 26.8 21 GLY B N 1
ATOM 1363 C CA . GLY B 1 21 ? -60.219 -8.883 -55.625 1 26.8 21 GLY B CA 1
ATOM 1364 C C . GLY B 1 21 ? -59.125 -7.883 -55.281 1 26.8 21 GLY B C 1
ATOM 1365 O O . GLY B 1 21 ? -58.531 -7.297 -56.188 1 26.8 21 GLY B O 1
ATOM 1366 N N . ALA B 1 22 ? -59.375 -7.035 -54.281 1 29.77 22 ALA B N 1
ATOM 1367 C CA . ALA B 1 22 ? -58.406 -6.078 -53.719 1 29.77 22 ALA B CA 1
ATOM 1368 C C . ALA B 1 22 ? -57.062 -6.727 -53.469 1 29.77 22 ALA B C 1
ATOM 1370 O O . ALA B 1 22 ? -56.969 -7.793 -52.844 1 29.77 22 ALA B O 1
ATOM 1371 N N . THR B 1 23 ? -56.188 -6.68 -54.469 1 31.5 23 THR B N 1
ATOM 1372 C CA . THR B 1 23 ? -54.781 -7.074 -54.312 1 31.5 23 THR B CA 1
ATOM 1373 C C . THR B 1 23 ? -54.156 -6.402 -53.094 1 31.5 23 THR B C 1
ATOM 1375 O O . THR B 1 23 ? -54.25 -5.188 -52.938 1 31.5 23 THR B O 1
ATOM 1378 N N . LEU B 1 24 ? -54.344 -7 -51.938 1 29.09 24 LEU B N 1
ATOM 1379 C CA . LEU B 1 24 ? -53.656 -6.594 -50.719 1 29.09 24 LEU B CA 1
ATOM 1380 C C . LEU B 1 24 ? -52.156 -6.48 -50.969 1 29.09 24 LEU B C 1
ATOM 1382 O O . LEU B 1 24 ? -51.531 -7.426 -51.438 1 29.09 24 LEU B O 1
ATOM 1386 N N . LEU B 1 25 ? -51.781 -5.348 -51.594 1 31.23 25 LEU B N 1
ATOM 1387 C CA . LEU B 1 25 ? -50.375 -5.035 -51.656 1 31.23 25 LEU B CA 1
ATOM 1388 C C . LEU B 1 25 ? -49.719 -5.203 -50.281 1 31.23 25 LEU B C 1
ATOM 1390 O O . LEU B 1 25 ? -50.125 -4.574 -49.312 1 31.23 25 LEU B O 1
ATOM 1394 N N . ALA B 1 26 ? -49.312 -6.406 -50 1 31.88 26 ALA B N 1
ATOM 1395 C CA . ALA B 1 26 ? -48.438 -6.703 -48.875 1 31.88 26 ALA B CA 1
ATOM 1396 C C . ALA B 1 26 ? -47.25 -5.746 -48.812 1 31.88 26 ALA B C 1
ATOM 1398 O O . ALA B 1 26 ? -46.438 -5.711 -49.719 1 31.88 26 ALA B O 1
ATOM 1399 N N . ALA B 1 27 ? -47.562 -4.48 -48.406 1 32.25 27 ALA B N 1
ATOM 1400 C CA . ALA B 1 27 ? -46.438 -3.592 -48.125 1 32.25 27 ALA B CA 1
ATOM 1401 C C . ALA B 1 27 ? -45.406 -4.27 -47.219 1 32.25 27 ALA B C 1
ATOM 1403 O O . ALA B 1 27 ? -45.781 -4.828 -46.188 1 32.25 27 ALA B O 1
ATOM 1404 N N . THR B 1 28 ? -44.438 -4.965 -47.781 1 36.22 28 THR B N 1
ATOM 1405 C CA . THR B 1 28 ? -43.25 -5.457 -47.062 1 36.22 28 THR B CA 1
ATOM 1406 C C . THR B 1 28 ? -42.656 -4.355 -46.188 1 36.22 28 THR B C 1
ATOM 1408 O O . THR B 1 28 ? -42.344 -3.273 -46.688 1 36.22 28 THR B O 1
ATOM 1411 N N . THR B 1 29 ? -43.312 -4.051 -45.062 1 37.34 29 THR B N 1
ATOM 1412 C CA . THR B 1 29 ? -42.625 -3.191 -44.094 1 37.34 29 THR B CA 1
ATOM 1413 C C . THR B 1 29 ? -41.219 -3.717 -43.812 1 37.34 29 THR B C 1
ATOM 1415 O O . THR B 1 29 ? -41.062 -4.895 -43.469 1 37.34 29 THR B O 1
ATOM 1418 N N . VAL B 1 30 ? -40.281 -3.359 -44.656 1 37.62 30 VAL B N 1
ATOM 1419 C CA . VAL B 1 30 ? -38.875 -3.555 -44.281 1 37.62 30 VAL B CA 1
ATOM 1420 C C . VAL B 1 30 ? -38.656 -2.984 -42.875 1 37.62 30 VAL B C 1
ATOM 1422 O O . VAL B 1 30 ? -38.906 -1.805 -42.625 1 37.62 30 VAL B O 1
ATOM 1425 N N . THR B 1 31 ? -39.062 -3.721 -41.875 1 37.09 31 THR B N 1
ATOM 1426 C CA . THR B 1 31 ? -38.562 -3.354 -40.562 1 37.09 31 THR B CA 1
ATOM 1427 C C . THR B 1 31 ? -37.031 -3.193 -40.562 1 37.09 31 THR B C 1
ATOM 1429 O O . THR B 1 31 ? -36.312 -4.148 -40.875 1 37.09 31 THR B O 1
ATOM 1432 N N . ALA B 1 32 ? -36.562 -1.999 -40.969 1 36 32 ALA B N 1
ATOM 1433 C CA . ALA B 1 32 ? -35.156 -1.687 -40.656 1 36 32 ALA B CA 1
ATOM 1434 C C . ALA B 1 32 ? -34.812 -2.041 -39.219 1 36 32 ALA B C 1
ATOM 1436 O O . ALA B 1 32 ? -35.438 -1.553 -38.281 1 36 32 ALA B O 1
ATOM 1437 N N . LEU B 1 33 ? -34.344 -3.279 -39.031 1 36.12 33 LEU B N 1
ATOM 1438 C CA . LEU B 1 33 ? -33.656 -3.506 -37.781 1 36.12 33 LEU B CA 1
ATOM 1439 C C . LEU B 1 33 ? -32.656 -2.379 -37.5 1 36.12 33 LEU B C 1
ATOM 1441 O O . LEU B 1 33 ? -31.688 -2.213 -38.219 1 36.12 33 LEU B O 1
ATOM 1445 N N . VA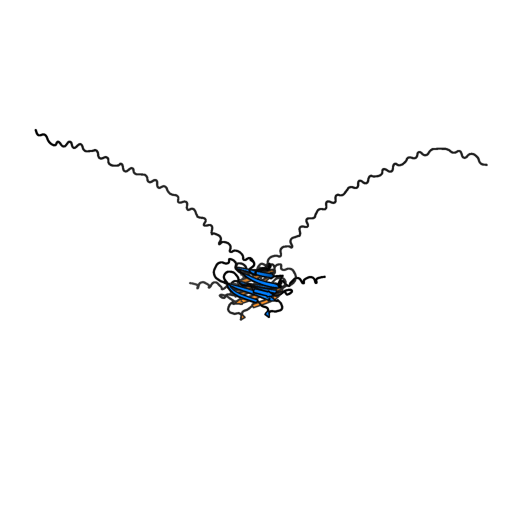L B 1 34 ? -33.125 -1.221 -37.062 1 36.44 34 VAL B N 1
ATOM 1446 C CA . VAL B 1 34 ? -32.156 -0.326 -36.438 1 36.44 34 VAL B CA 1
ATOM 1447 C C . VAL B 1 34 ? -31.344 -1.096 -35.406 1 36.44 34 VAL B C 1
ATOM 1449 O O . VAL B 1 34 ? -31.906 -1.672 -34.469 1 36.44 34 VAL B O 1
ATOM 1452 N N . ALA B 1 35 ? -30.25 -1.805 -35.844 1 36.66 35 ALA B N 1
ATOM 1453 C CA . ALA B 1 35 ? -29.219 -2.119 -34.875 1 36.66 35 ALA B CA 1
ATOM 1454 C C . ALA B 1 35 ? -29 -0.957 -33.906 1 36.66 35 ALA B C 1
ATOM 1456 O O . ALA B 1 35 ? -28.531 0.112 -34.281 1 36.66 35 ALA B O 1
ATOM 1457 N N . GLY B 1 36 ? -29.938 -0.747 -33 1 36.31 36 GLY B N 1
ATOM 1458 C CA . GLY B 1 36 ? -29.609 0.139 -31.891 1 36.31 36 GLY B CA 1
ATOM 1459 C C . GLY B 1 36 ? -28.219 -0.089 -31.344 1 36.31 36 GLY B C 1
ATOM 1460 O O . GLY B 1 36 ? -27.875 -1.199 -30.922 1 36.3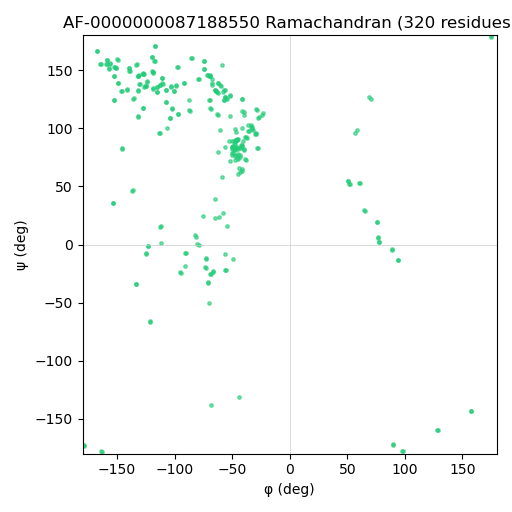1 36 GLY B O 1
ATOM 1461 N N . THR B 1 37 ? -27.219 0.524 -31.906 1 38.06 37 THR B N 1
ATOM 1462 C CA . THR B 1 37 ? -25.969 0.658 -31.172 1 38.06 37 THR B CA 1
ATOM 1463 C C . THR B 1 37 ? -26.219 1.005 -29.719 1 38.06 37 THR B C 1
ATOM 1465 O O . THR B 1 37 ? -26.703 2.094 -29.406 1 38.06 37 THR B O 1
ATOM 1468 N N . GLY B 1 38 ? -26.891 0.075 -29 1 38.53 38 GLY B N 1
ATOM 1469 C CA . GLY B 1 38 ? -26.781 0.328 -27.578 1 38.53 38 GLY B CA 1
ATOM 1470 C C . GLY B 1 38 ? -25.406 0.791 -27.141 1 38.53 38 GLY B C 1
ATOM 1471 O O . GLY B 1 38 ? -24.422 0.063 -27.312 1 38.53 38 GLY B O 1
ATOM 1472 N N . THR B 1 39 ? -25.156 2.033 -27.297 1 38.69 39 THR B N 1
ATOM 1473 C CA . THR B 1 39 ? -24 2.582 -26.594 1 38.69 39 THR B CA 1
ATOM 1474 C C . THR B 1 39 ? -23.938 2.041 -25.156 1 38.69 39 THR B C 1
ATOM 1476 O O . THR B 1 39 ? -24.922 2.104 -24.422 1 38.69 39 THR B O 1
ATOM 1479 N N . ALA B 1 40 ? -23.344 0.82 -24.953 1 40.12 40 ALA B N 1
ATOM 1480 C CA . ALA B 1 40 ? -22.969 0.528 -23.578 1 40.12 40 ALA B CA 1
ATOM 1481 C C . ALA B 1 40 ? -22.672 1.811 -22.812 1 40.12 40 ALA B C 1
ATOM 1483 O O . ALA B 1 40 ? -21.734 2.535 -23.141 1 40.12 40 ALA B O 1
ATOM 1484 N N . ALA B 1 41 ? -23.641 2.504 -22.281 1 39.38 41 ALA B N 1
ATOM 1485 C CA . ALA B 1 41 ? -23.359 3.594 -21.344 1 39.38 41 ALA B CA 1
ATOM 1486 C C . ALA B 1 41 ? -22.188 3.242 -20.438 1 39.38 41 ALA B C 1
ATOM 1488 O O . ALA B 1 41 ? -22.219 2.232 -19.734 1 39.38 41 ALA B O 1
ATOM 1489 N N . ALA B 1 42 ? -20.938 3.588 -20.766 1 41.91 42 ALA B N 1
ATOM 1490 C CA . ALA B 1 42 ? -19.812 3.523 -19.844 1 41.91 42 ALA B CA 1
ATOM 1491 C C . ALA B 1 42 ? -20.25 3.818 -18.422 1 41.91 42 ALA B C 1
ATOM 1493 O O . ALA B 1 42 ? -21.031 4.742 -18.188 1 41.91 42 ALA B O 1
ATOM 1494 N N . ALA B 1 43 ? -20.469 2.793 -17.531 1 47.22 43 ALA B N 1
ATOM 1495 C CA . ALA B 1 43 ? -20.719 3.076 -16.109 1 47.22 43 ALA B CA 1
ATOM 1496 C C . ALA B 1 43 ? -20.062 4.395 -15.695 1 47.22 43 ALA B C 1
ATOM 1498 O O . ALA B 1 43 ? -18.953 4.699 -16.109 1 47.22 43 ALA B O 1
ATOM 1499 N N . PRO B 1 44 ? -20.906 5.453 -15.438 1 46 44 PRO B N 1
ATOM 1500 C CA . PRO B 1 44 ? -20.266 6.719 -15.062 1 46 44 PRO B CA 1
ATOM 1501 C C . PRO B 1 44 ? -18.984 6.52 -14.242 1 46 44 PRO B C 1
ATOM 1503 O O . PRO B 1 44 ? -18.969 5.688 -13.328 1 46 44 PRO B O 1
ATOM 1506 N N . ALA B 1 45 ? -17.906 6.664 -14.805 1 56.69 45 ALA B N 1
ATOM 1507 C CA . ALA B 1 45 ? -16.594 6.613 -14.172 1 56.69 45 ALA B CA 1
ATOM 1508 C C . ALA B 1 45 ? -16.641 7.156 -12.75 1 56.69 45 ALA B C 1
ATOM 1510 O O . ALA B 1 45 ? -17.188 8.234 -12.508 1 56.69 45 ALA B O 1
ATOM 1511 N N . ARG B 1 46 ? -16.672 6.188 -11.727 1 65.44 46 ARG B N 1
ATOM 1512 C CA . ARG B 1 46 ? -16.672 6.562 -10.312 1 65.44 46 ARG B CA 1
ATOM 1513 C C . ARG B 1 46 ? -15.695 7.703 -10.055 1 65.44 46 ARG B C 1
ATOM 1515 O O . ARG B 1 46 ? -14.57 7.691 -10.547 1 65.44 46 ARG B O 1
ATOM 1522 N N . ALA B 1 47 ? -16.312 8.797 -9.414 1 74.44 47 ALA B N 1
ATOM 1523 C CA . ALA B 1 47 ? -15.469 9.945 -9.133 1 74.44 47 ALA B CA 1
ATOM 1524 C C . ALA B 1 47 ? -14.258 9.547 -8.289 1 74.44 47 ALA B C 1
ATOM 1526 O O . ALA B 1 47 ? -14.398 8.82 -7.305 1 74.44 47 ALA B O 1
ATOM 1527 N N . THR B 1 48 ? -13.141 9.875 -8.734 1 88.69 48 THR B N 1
ATOM 1528 C CA . THR B 1 48 ? -11.898 9.625 -8.016 1 88.69 48 THR B CA 1
ATOM 1529 C C . THR B 1 48 ? -11.852 10.43 -6.719 1 88.69 48 THR B C 1
ATOM 1531 O O . THR B 1 48 ? -12.227 11.602 -6.691 1 88.69 48 THR B O 1
ATOM 1534 N N . ALA B 1 49 ? -11.484 9.742 -5.719 1 95 49 ALA B N 1
ATOM 1535 C CA . ALA B 1 49 ? -11.414 10.391 -4.41 1 95 49 ALA B CA 1
ATOM 1536 C C . ALA B 1 49 ? -10.477 11.594 -4.449 1 95 49 ALA B C 1
ATOM 1538 O O . ALA B 1 49 ? -9.406 11.539 -5.047 1 95 49 ALA B O 1
ATOM 1539 N N . ALA B 1 50 ? -10.945 12.75 -3.873 1 96.38 50 ALA B N 1
ATOM 1540 C CA . ALA B 1 50 ? -10.156 13.961 -3.684 1 96.38 50 ALA B CA 1
ATOM 1541 C C . ALA B 1 50 ? -10.305 14.492 -2.258 1 96.38 50 ALA B C 1
ATOM 1543 O O . ALA B 1 50 ? -11.375 14.383 -1.654 1 96.38 50 ALA B O 1
ATOM 1544 N N . TYR B 1 51 ? -9.156 15.039 -1.842 1 97.5 51 TYR B N 1
ATOM 1545 C CA . TYR B 1 51 ? -9.258 15.688 -0.54 1 97.5 51 TYR B CA 1
ATOM 1546 C C . TYR B 1 51 ? -10.219 16.875 -0.592 1 97.5 51 TYR B C 1
ATOM 1548 O O . TYR B 1 51 ? -10.156 17.688 -1.512 1 97.5 51 TYR B O 1
ATOM 1556 N N . ASN B 1 52 ? -11.133 16.953 0.357 1 96.81 52 ASN B N 1
ATOM 1557 C CA . ASN B 1 52 ? -12.156 18 0.398 1 96.81 52 ASN B CA 1
ATOM 1558 C C . ASN B 1 52 ? -12.328 18.562 1.807 1 96.81 52 ASN B C 1
ATOM 1560 O O . ASN B 1 52 ? -13.453 18.641 2.312 1 96.81 52 ASN B O 1
ATOM 1564 N N . LYS B 1 53 ? -11.227 18.891 2.51 1 98 53 LYS B N 1
ATOM 1565 C CA . LYS B 1 53 ? -11.164 19.531 3.816 1 98 53 LYS B CA 1
ATOM 1566 C C . LYS B 1 53 ? -11.773 18.656 4.898 1 98 53 LYS B C 1
ATOM 1568 O O . LYS B 1 53 ? -12.367 19.156 5.859 1 98 53 LYS B O 1
ATOM 1573 N N . GLU B 1 54 ? -11.68 17.344 4.676 1 98.25 54 GLU B N 1
ATOM 1574 C CA . GLU B 1 54 ? -12.211 16.406 5.672 1 98.25 54 GLU B CA 1
ATOM 1575 C C . GLU B 1 54 ? -11.594 16.656 7.043 1 98.25 54 GLU B C 1
ATOM 1577 O O . GLU B 1 54 ? -12.219 16.391 8.07 1 98.25 54 GLU B O 1
ATOM 1582 N N . CYS B 1 55 ? -10.445 17.281 7.086 1 98.81 55 CYS B N 1
ATOM 1583 C CA . CYS B 1 55 ? -9.711 17.469 8.336 1 98.81 55 CYS B CA 1
ATOM 1584 C C . CYS B 1 55 ? -10.102 18.781 9.008 1 98.81 55 CYS B C 1
ATOM 1586 O O . CYS B 1 55 ? -9.688 19.047 10.133 1 98.81 55 CYS B O 1
ATOM 1588 N N . GLY B 1 56 ? -10.875 19.594 8.352 1 98.69 56 GLY B N 1
ATOM 1589 C CA . GLY B 1 56 ? -11.352 20.828 8.945 1 98.69 56 GLY B CA 1
ATOM 1590 C C . GLY B 1 56 ? -10.539 22.047 8.547 1 98.69 56 GLY B C 1
ATOM 1591 O O . GLY B 1 56 ? -9.594 21.938 7.762 1 98.69 56 GLY B O 1
ATOM 1592 N N . ALA B 1 57 ? -10.945 23.156 9.125 1 98.25 57 ALA B N 1
ATOM 1593 C CA . ALA B 1 57 ? -10.32 24.438 8.82 1 98.25 57 ALA B CA 1
ATOM 1594 C C . ALA B 1 57 ? -8.852 24.438 9.211 1 98.25 57 ALA B C 1
ATOM 1596 O O . ALA B 1 57 ? -8.484 23.922 10.273 1 98.25 57 ALA B O 1
ATOM 1597 N N . GLY B 1 58 ? -7.969 25.031 8.375 1 98.19 58 GLY B N 1
ATOM 1598 C CA . GLY B 1 58 ? -6.559 25.203 8.688 1 98.19 58 GLY B CA 1
ATOM 1599 C C . GLY B 1 58 ? -5.691 24.078 8.141 1 98.19 58 GLY B C 1
ATOM 1600 O O . GLY B 1 58 ? -4.465 24.203 8.117 1 98.19 58 GLY B O 1
ATOM 1601 N N . TYR B 1 59 ? -6.383 23.047 7.738 1 98.44 59 TYR B N 1
ATOM 1602 C CA . TYR B 1 59 ? -5.617 21.938 7.207 1 98.44 59 TYR B CA 1
ATOM 1603 C C . TYR B 1 59 ? -5.453 22.047 5.695 1 98.44 59 TYR B C 1
ATOM 1605 O O . TYR B 1 59 ? -6.391 22.438 4.992 1 98.44 59 TYR B O 1
ATOM 1613 N N . THR B 1 60 ? -4.219 21.719 5.23 1 98 60 THR B N 1
ATOM 1614 C CA . THR B 1 60 ? -3.902 21.625 3.809 1 98 60 THR B CA 1
ATOM 1615 C C . THR B 1 60 ? -3.342 20.25 3.473 1 98 60 THR B C 1
ATOM 1617 O O . THR B 1 60 ? -2.582 19.672 4.258 1 98 60 THR B O 1
ATOM 1620 N N . GLN B 1 61 ? -3.762 19.688 2.305 1 98.5 61 GLN B N 1
ATOM 1621 C CA . GLN B 1 61 ? -3.207 18.422 1.864 1 98.5 61 GLN B CA 1
ATOM 1622 C C . GLN B 1 61 ? -1.705 18.531 1.613 1 98.5 61 GLN B C 1
ATOM 1624 O O . GLN B 1 61 ? -1.258 19.406 0.869 1 98.5 61 GLN B O 1
ATOM 1629 N N . VAL B 1 62 ? -0.979 17.562 2.201 1 98.31 62 VAL B N 1
ATOM 1630 C CA . VAL B 1 62 ? 0.468 17.656 2.029 1 98.31 62 VAL B CA 1
ATOM 1631 C C . VAL B 1 62 ? 1.002 16.359 1.429 1 98.31 62 VAL B C 1
ATOM 1633 O O . VAL B 1 62 ? 2.182 16.266 1.081 1 98.31 62 VAL B O 1
ATOM 1636 N N . ASN B 1 63 ? 0.223 15.336 1.283 1 98.19 63 ASN B N 1
ATOM 1637 C CA . ASN B 1 63 ? 0.623 14.07 0.677 1 98.19 63 ASN B CA 1
ATOM 1638 C C . ASN B 1 63 ? -0.585 13.188 0.382 1 98.19 63 ASN B C 1
ATOM 1640 O O . ASN B 1 63 ? -1.7 13.484 0.812 1 98.19 63 ASN B O 1
ATOM 1644 N N . GLN B 1 64 ? -0.4 12.141 -0.401 1 98.69 64 GLN B N 1
ATOM 1645 C CA . GLN B 1 64 ? -1.462 11.18 -0.689 1 98.69 64 GLN B CA 1
ATOM 1646 C C . GLN B 1 64 ? -0.886 9.852 -1.167 1 98.69 64 GLN B C 1
ATOM 1648 O O . GLN B 1 64 ? 0.252 9.797 -1.636 1 98.69 64 GLN B O 1
ATOM 1653 N N . ILE B 1 65 ? -1.646 8.82 -0.972 1 98.69 65 ILE B N 1
ATOM 1654 C CA . ILE B 1 65 ? -1.399 7.5 -1.544 1 98.69 65 ILE B CA 1
ATOM 1655 C C . ILE B 1 65 ? -2.648 7.012 -2.273 1 98.69 65 ILE B C 1
ATOM 1657 O O . ILE B 1 65 ? -3.691 6.793 -1.652 1 98.69 65 ILE B O 1
ATOM 1661 N N . PRO B 1 66 ? -2.576 6.797 -3.566 1 98.06 66 PRO B N 1
ATOM 1662 C CA . PRO B 1 66 ? -3.736 6.207 -4.238 1 98.06 66 PRO B CA 1
ATOM 1663 C C . PRO B 1 66 ? -3.961 4.746 -3.855 1 98.06 66 PRO B C 1
ATOM 1665 O O . PRO B 1 66 ? -3 4.027 -3.57 1 98.06 66 PRO B O 1
ATOM 1668 N N . ILE B 1 67 ? -5.148 4.41 -3.797 1 98.12 67 ILE B N 1
ATOM 1669 C CA . ILE B 1 67 ? -5.59 3.02 -3.77 1 98.12 67 ILE B CA 1
ATOM 1670 C C . ILE B 1 67 ? -6.344 2.691 -5.055 1 98.12 67 ILE B C 1
ATOM 1672 O O . ILE B 1 67 ? -7.551 2.928 -5.152 1 98.12 67 ILE B O 1
ATOM 1676 N N . PRO B 1 68 ? -5.617 2.127 -5.996 1 95.88 68 PRO B N 1
ATOM 1677 C CA . PRO B 1 68 ? -6.184 1.993 -7.34 1 95.88 68 PRO B CA 1
ATOM 1678 C C . PRO B 1 68 ? -7.555 1.326 -7.344 1 95.88 68 PRO B C 1
ATOM 1680 O O . PRO B 1 68 ? -7.727 0.252 -6.762 1 95.88 68 PRO B O 1
ATOM 1683 N N . GLY B 1 69 ? -8.469 2.053 -8.016 1 94.5 69 GLY B N 1
ATOM 1684 C CA . GLY B 1 69 ? -9.812 1.543 -8.234 1 94.5 69 GLY B CA 1
ATOM 1685 C C . GLY B 1 69 ? -10.703 1.659 -7.008 1 94.5 69 GLY B C 1
ATOM 1686 O O . GLY B 1 69 ? -11.859 1.244 -7.035 1 94.5 69 GLY B O 1
ATOM 1687 N N . ARG B 1 70 ? -10.188 2.223 -5.953 1 96.12 70 ARG B N 1
ATOM 1688 C CA . ARG B 1 70 ? -10.969 2.197 -4.723 1 96.12 70 ARG B CA 1
ATOM 1689 C C . ARG B 1 70 ? -10.992 3.568 -4.055 1 96.12 70 ARG B C 1
ATOM 1691 O O . ARG B 1 70 ? -11.945 3.906 -3.35 1 96.12 70 ARG B O 1
ATOM 1698 N N . GLY B 1 71 ? -9.922 4.344 -4.152 1 97.62 71 GLY B N 1
ATOM 1699 C CA . GLY B 1 71 ? -9.859 5.621 -3.465 1 97.62 71 GLY B CA 1
ATOM 1700 C C . GLY B 1 71 ? -8.445 6.105 -3.225 1 97.62 71 GLY B C 1
ATOM 1701 O O . GLY B 1 71 ? -7.582 5.973 -4.098 1 97.62 71 GLY B O 1
ATOM 1702 N N . ALA B 1 72 ? -8.289 6.738 -2.027 1 98.56 72 ALA B N 1
ATOM 1703 C CA . ALA B 1 72 ? -6.98 7.277 -1.672 1 98.56 72 ALA B CA 1
ATOM 1704 C C . ALA B 1 72 ? -6.906 7.598 -0.181 1 98.56 72 ALA B C 1
ATOM 1706 O O . ALA B 1 72 ? -7.938 7.766 0.475 1 98.56 72 ALA B O 1
ATOM 1707 N N . VAL B 1 73 ? -5.688 7.59 0.284 1 98.88 73 VAL B N 1
ATOM 1708 C CA . VAL B 1 73 ? -5.375 8.117 1.61 1 98.88 73 VAL B CA 1
ATOM 1709 C C . VAL B 1 73 ? -4.785 9.516 1.486 1 98.88 73 VAL B C 1
ATOM 1711 O O . VAL B 1 73 ? -3.871 9.742 0.691 1 98.88 73 VAL B O 1
ATOM 1714 N N . PHE B 1 74 ? -5.262 10.445 2.25 1 98.88 74 PHE B N 1
ATOM 1715 C CA . PHE B 1 74 ? -4.762 11.812 2.236 1 98.88 74 PHE B CA 1
ATOM 1716 C C . PHE B 1 74 ? -4.113 12.164 3.572 1 98.88 74 PHE B C 1
ATOM 1718 O O . PHE B 1 74 ? -4.637 11.82 4.633 1 98.88 74 PHE B O 1
ATOM 1725 N N . LEU B 1 75 ? -2.988 12.797 3.463 1 98.88 75 LEU B N 1
ATOM 1726 C CA . LEU B 1 75 ? -2.326 13.414 4.609 1 98.88 75 LEU B CA 1
ATOM 1727 C C . LEU B 1 75 ? -2.439 14.93 4.547 1 98.88 75 LEU B C 1
ATOM 1729 O O . LEU B 1 75 ? -2.098 15.547 3.533 1 98.88 75 LEU B O 1
ATOM 1733 N N . ALA B 1 76 ? -2.984 15.5 5.559 1 98.75 76 ALA B N 1
ATOM 1734 C CA . ALA B 1 76 ? -3.096 16.953 5.676 1 98.75 76 ALA B CA 1
ATOM 1735 C C . ALA B 1 76 ? -2.363 17.453 6.918 1 98.75 76 ALA B C 1
ATOM 1737 O O . ALA B 1 76 ? -1.998 16.672 7.793 1 98.75 76 ALA B O 1
ATOM 1738 N N . TYR B 1 77 ? -2.061 18.781 6.922 1 98.5 77 TYR B N 1
ATOM 1739 C CA . TYR B 1 77 ? -1.274 19.391 7.988 1 98.5 77 TYR B CA 1
ATOM 1740 C C . TYR B 1 77 ? -1.807 20.766 8.328 1 98.5 77 TYR B C 1
ATOM 1742 O O . TYR B 1 77 ? -2.189 21.531 7.441 1 98.5 77 TYR B O 1
ATOM 1750 N N . ASN B 1 78 ? -1.941 21.016 9.547 1 98.25 78 ASN B N 1
ATOM 1751 C CA . ASN B 1 78 ? -2.24 22.344 10.07 1 98.25 78 ASN B CA 1
ATOM 1752 C C . ASN B 1 78 ? -1.005 22.984 10.688 1 98.25 78 ASN B C 1
ATOM 1754 O O . ASN B 1 78 ? -0.585 22.625 11.781 1 98.25 78 ASN B O 1
ATOM 1758 N N . SER B 1 79 ? -0.493 23.984 10.023 1 95.69 79 SER B N 1
ATOM 1759 C CA . SER B 1 79 ? 0.761 24.578 10.477 1 95.69 79 SER B CA 1
ATOM 1760 C C . SER B 1 79 ? 0.554 25.422 11.734 1 95.69 79 SER B C 1
ATOM 1762 O O . SER B 1 79 ? 1.507 25.688 12.469 1 95.69 79 SER B O 1
ATOM 1764 N N . ALA B 1 80 ? -0.656 25.812 11.969 1 96.56 80 ALA B N 1
ATOM 1765 C CA . ALA B 1 80 ? -0.944 26.625 13.141 1 96.56 80 ALA B CA 1
ATOM 1766 C C . ALA B 1 80 ? -0.826 25.812 14.422 1 96.56 80 ALA B C 1
ATOM 1768 O O . ALA B 1 80 ? -0.358 26.328 15.445 1 96.56 80 ALA B O 1
ATOM 1769 N N . ASN B 1 81 ? -1.144 24.531 14.414 1 96.69 81 ASN B N 1
ATOM 1770 C CA . ASN B 1 81 ? -1.138 23.766 15.656 1 96.69 81 ASN B CA 1
ATOM 1771 C C . ASN B 1 81 ? -0.203 22.562 15.562 1 96.69 81 ASN B C 1
ATOM 1773 O O . ASN B 1 81 ? -0.054 21.812 16.531 1 96.69 81 ASN B O 1
ATOM 1777 N N . GLY B 1 82 ? 0.454 22.344 14.406 1 96.75 82 GLY B N 1
ATOM 1778 C CA . GLY B 1 82 ? 1.474 21.312 14.25 1 96.75 82 GLY B CA 1
ATOM 1779 C C . GLY B 1 82 ? 0.899 19.922 14.133 1 96.75 82 GLY B C 1
ATOM 1780 O O . GLY B 1 82 ? 1.608 18.922 14.336 1 96.75 82 GLY B O 1
ATOM 1781 N N . LYS B 1 83 ? -0.425 19.828 13.773 1 98.31 83 LYS B N 1
ATOM 1782 C CA . LYS B 1 83 ? -1.039 18.5 13.727 1 98.31 83 LYS B CA 1
ATOM 1783 C C . LYS B 1 83 ? -1.179 18.016 12.281 1 98.31 83 LYS B C 1
ATOM 1785 O O . LYS B 1 83 ? -1.519 18.797 11.391 1 98.31 83 LYS B O 1
ATOM 1790 N N . ASN B 1 84 ? -0.846 16.781 12.141 1 98.75 84 ASN B N 1
ATOM 1791 C CA . ASN B 1 84 ? -1.192 16.047 10.93 1 98.75 84 ASN B CA 1
ATOM 1792 C C . ASN B 1 84 ? -2.592 15.445 11.016 1 98.75 84 ASN B C 1
ATOM 1794 O O . ASN B 1 84 ? -3.141 15.297 12.109 1 98.75 84 ASN B O 1
ATOM 1798 N N . CYS B 1 85 ? -3.092 15.133 9.859 1 98.94 85 CYS B N 1
ATOM 1799 C CA . CYS B 1 85 ? -4.41 14.523 9.734 1 98.94 85 CYS B CA 1
ATOM 1800 C C . CYS B 1 85 ? -4.449 13.547 8.57 1 98.94 85 CYS B C 1
ATOM 1802 O O . CYS B 1 85 ? -3.951 13.844 7.484 1 98.94 85 CYS B O 1
ATOM 1804 N N . VAL B 1 86 ? -5 12.312 8.828 1 98.94 86 VAL B N 1
ATOM 1805 C CA . VAL B 1 86 ? -5.129 11.32 7.762 1 98.94 86 VAL B CA 1
ATOM 1806 C C . VAL B 1 86 ? -6.605 10.977 7.551 1 98.94 86 VAL B C 1
ATOM 1808 O O . VAL B 1 86 ? -7.344 10.773 8.516 1 98.94 86 VAL B O 1
ATOM 1811 N N . VAL B 1 87 ? -7.016 10.945 6.273 1 98.94 87 VAL B N 1
ATOM 1812 C CA . VAL B 1 87 ? -8.32 10.461 5.855 1 98.94 87 VAL B CA 1
ATOM 1813 C C . VAL B 1 87 ? -8.164 9.484 4.691 1 98.94 87 VAL B C 1
ATOM 1815 O O . VAL B 1 87 ? -7.383 9.727 3.77 1 98.94 87 VAL B O 1
ATOM 1818 N N . THR B 1 88 ? -8.82 8.367 4.793 1 98.69 88 THR B N 1
ATOM 1819 C CA . THR B 1 88 ? -8.953 7.43 3.684 1 98.69 88 THR B CA 1
ATOM 1820 C C . THR B 1 88 ? -10.328 7.551 3.037 1 98.69 88 THR B C 1
ATOM 1822 O O . THR B 1 88 ? -11.344 7.246 3.664 1 98.69 88 THR B O 1
ATOM 1825 N N . LYS B 1 89 ? -10.305 7.953 1.774 1 98.06 89 LYS B N 1
ATOM 1826 C CA . LYS B 1 89 ? -11.562 8.242 1.091 1 98.06 89 LYS B CA 1
ATOM 1827 C C . LYS B 1 89 ? -11.797 7.266 -0.058 1 98.06 89 LYS B C 1
ATOM 1829 O O . LYS B 1 89 ? -10.898 7.012 -0.859 1 98.06 89 LYS B O 1
ATOM 1834 N N . ARG B 1 90 ? -13.016 6.723 -0.057 1 97.38 90 ARG B N 1
ATOM 1835 C CA . ARG B 1 90 ? -13.422 5.848 -1.151 1 97.38 90 ARG B CA 1
ATOM 1836 C C . ARG B 1 90 ? -13.727 6.648 -2.412 1 97.38 90 ARG B C 1
ATOM 1838 O O . ARG B 1 90 ? -14.141 7.805 -2.332 1 97.38 90 ARG B O 1
ATOM 1845 N N . ASP B 1 91 ? -13.469 5.875 -3.541 1 95.12 91 ASP B N 1
ATOM 1846 C CA . ASP B 1 91 ? -14.023 6.406 -4.781 1 95.12 91 ASP B CA 1
ATOM 1847 C C . ASP B 1 91 ? -15.547 6.363 -4.766 1 95.12 91 ASP B C 1
ATOM 1849 O O . ASP B 1 91 ? -16.141 5.352 -4.383 1 95.12 91 ASP B O 1
ATOM 1853 N N . GLY B 1 92 ? -16.094 7.254 -5.164 1 81.5 92 GLY B N 1
ATOM 1854 C CA . GLY B 1 92 ? -17.547 7.266 -5.285 1 81.5 92 GLY B CA 1
ATOM 1855 C C . GLY B 1 92 ? -18.25 7.027 -3.963 1 81.5 92 GLY B C 1
ATOM 1856 O O . GLY B 1 92 ? -17.734 6.328 -3.092 1 81.5 92 GLY B O 1
ATOM 1857 N N . ALA B 1 93 ? -18.719 8.008 -3.26 1 66.06 93 ALA B N 1
ATOM 1858 C CA . ALA B 1 93 ? -19.375 7.965 -1.958 1 66.06 93 ALA B CA 1
ATOM 1859 C C . ALA B 1 93 ? -20.703 7.219 -2.039 1 66.06 93 ALA B C 1
ATOM 1861 O O . ALA B 1 93 ? -21.5 7.262 -1.104 1 66.06 93 ALA B O 1
ATOM 1862 N N . SER B 1 94 ? -20.875 6.379 -3.008 1 66.12 94 SER B N 1
ATOM 1863 C CA . SER B 1 94 ? -22.172 5.695 -3.109 1 66.12 94 SER B CA 1
ATOM 1864 C C . SER B 1 94 ? -21.984 4.184 -3.15 1 66.12 94 SER B C 1
ATOM 1866 O O . SER B 1 94 ? -20.891 3.689 -3.381 1 66.12 94 SER B O 1
ATOM 1868 N N . GLY B 1 95 ? -22.891 3.465 -2.342 1 78.62 95 GLY B N 1
ATOM 1869 C CA . GLY B 1 95 ? -22.953 2.014 -2.387 1 78.62 95 GLY B CA 1
ATOM 1870 C C . GLY B 1 95 ? -22.844 1.367 -1.019 1 78.62 95 GLY B C 1
ATOM 1871 O O . GLY B 1 95 ? -23.016 2.035 0.004 1 78.62 95 GLY B O 1
ATOM 1872 N N . SER B 1 96 ? -22.484 0.092 -0.98 1 92.19 96 SER B N 1
ATOM 1873 C CA . SER B 1 96 ? -22.375 -0.686 0.25 1 92.19 96 SER B CA 1
ATOM 1874 C C . SER B 1 96 ? -21.172 -0.258 1.081 1 92.19 96 SER B C 1
ATOM 1876 O O . SER B 1 96 ? -20.156 0.184 0.534 1 92.19 96 SER B O 1
ATOM 1878 N N . LYS B 1 97 ? -21.328 -0.319 2.342 1 97 97 LYS B N 1
ATOM 1879 C CA . LYS B 1 97 ? -20.219 -0.054 3.238 1 97 97 LYS B CA 1
ATOM 1880 C C . LYS B 1 97 ? -19.062 -1.034 2.994 1 97 97 LYS B C 1
ATOM 1882 O O . LYS B 1 97 ? -19.297 -2.223 2.766 1 97 97 LYS B O 1
ATOM 1887 N N . LEU B 1 98 ? -17.922 -0.5 2.986 1 97.25 98 LEU B N 1
ATOM 1888 C CA . LEU B 1 98 ? -16.719 -1.302 2.934 1 97.25 98 LEU B CA 1
ATOM 1889 C C . LEU B 1 98 ? -15.867 -1.089 4.184 1 97.25 98 LEU B C 1
ATOM 1891 O O . LEU B 1 98 ? -16.031 -0.091 4.891 1 97.25 98 LEU B O 1
ATOM 1895 N N . TRP B 1 99 ? -15.062 -2.096 4.391 1 98.19 99 TRP B N 1
ATOM 1896 C CA . TRP B 1 99 ? -14.062 -1.924 5.438 1 98.19 99 TRP B CA 1
ATOM 1897 C C . TRP B 1 99 ? -13.016 -0.888 5.027 1 98.19 99 TRP B C 1
ATOM 1899 O O . TRP B 1 99 ? -12.344 -1.047 4.012 1 98.19 99 TRP B O 1
ATOM 1909 N N . VAL B 1 100 ? -12.938 0.232 5.766 1 98.62 100 VAL B N 1
ATOM 1910 C CA . VAL B 1 100 ? -12.039 1.344 5.477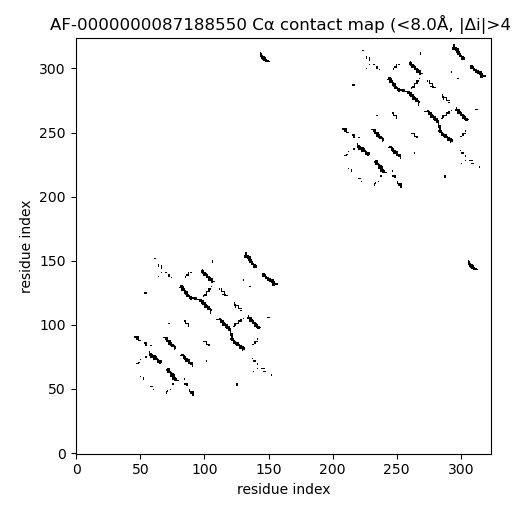 1 98.62 100 VAL B CA 1
ATOM 1911 C C . VAL B 1 100 ? -11.266 1.726 6.742 1 98.62 100 VAL B C 1
ATOM 1913 O O . VAL B 1 100 ? -11.82 1.698 7.844 1 98.62 100 VAL B O 1
ATOM 1916 N N . GLY B 1 101 ? -9.984 1.993 6.586 1 98.81 101 GLY B N 1
ATOM 1917 C CA . GLY B 1 101 ? -9.188 2.402 7.734 1 98.81 101 GLY B CA 1
ATOM 1918 C C . GLY B 1 101 ? -8.203 3.514 7.414 1 98.81 101 GLY B C 1
ATOM 1919 O O . GLY B 1 101 ? -7.75 3.639 6.273 1 98.81 101 GLY B O 1
ATOM 1920 N N . SER B 1 102 ? -7.875 4.324 8.406 1 98.94 102 SER B N 1
ATOM 1921 C CA . SER B 1 102 ? -6.832 5.344 8.414 1 98.94 102 SER B CA 1
ATOM 1922 C C . SER B 1 102 ? -5.957 5.234 9.664 1 98.94 102 SER B C 1
ATOM 1924 O O . SER B 1 102 ? -6.457 4.949 10.75 1 98.94 102 SER B O 1
ATOM 1926 N N . TRP B 1 103 ? -4.691 5.535 9.484 1 98.94 103 TRP B N 1
ATOM 1927 C CA . TRP B 1 103 ? -3.84 5.539 10.664 1 98.94 103 TRP B CA 1
ATOM 1928 C C . TRP B 1 103 ? -2.623 6.438 10.461 1 98.94 103 TRP B C 1
ATOM 1930 O O . TRP B 1 103 ? -2.213 6.684 9.32 1 98.94 103 TRP B O 1
ATOM 1940 N N . ILE B 1 104 ? -2.055 6.922 11.531 1 98.94 104 ILE B N 1
ATOM 1941 C CA . ILE B 1 104 ? -0.854 7.75 11.539 1 98.94 104 ILE B CA 1
ATOM 1942 C C . ILE B 1 104 ? -0.109 7.57 12.859 1 98.94 104 ILE B C 1
ATOM 1944 O O . ILE B 1 104 ? -0.73 7.383 13.906 1 98.94 104 ILE B O 1
ATOM 1948 N N . GLN B 1 105 ? 1.176 7.617 12.82 1 98.94 105 GLN B N 1
ATOM 1949 C CA . GLN B 1 105 ? 2.039 7.641 14 1 98.94 105 GLN B CA 1
ATOM 1950 C C . GLN B 1 105 ? 3.328 8.406 13.719 1 98.94 105 GLN B C 1
ATOM 1952 O O . GLN B 1 105 ? 3.68 8.641 12.562 1 98.94 105 GLN B O 1
ATOM 1957 N N . ARG B 1 106 ? 3.967 8.844 14.727 1 98.81 106 ARG B N 1
ATOM 1958 C CA . ARG B 1 106 ? 5.332 9.328 14.539 1 98.81 106 ARG B CA 1
ATOM 1959 C C . ARG B 1 106 ? 6.281 8.188 14.219 1 98.81 106 ARG B C 1
ATOM 1961 O O . ARG B 1 106 ? 6.176 7.102 14.797 1 98.81 106 ARG B O 1
ATOM 1968 N N . ASP B 1 107 ? 7.242 8.445 13.422 1 98.25 107 ASP B N 1
ATOM 1969 C CA . ASP B 1 107 ? 8.07 7.367 12.883 1 98.25 107 ASP B CA 1
ATOM 1970 C C . ASP B 1 107 ? 8.938 6.746 13.977 1 98.25 107 ASP B C 1
ATOM 1972 O O . ASP B 1 107 ? 9.242 5.555 13.93 1 98.25 107 ASP B O 1
ATOM 1976 N N . LYS B 1 108 ? 9.273 7.449 15.039 1 98.06 108 LYS B N 1
ATOM 1977 C CA . LYS B 1 108 ? 10.125 6.945 16.109 1 98.06 108 LYS B CA 1
ATOM 1978 C C . LYS B 1 108 ? 9.344 6.773 17.406 1 98.06 108 LYS B C 1
ATOM 1980 O O . LYS B 1 108 ? 9.93 6.719 18.484 1 98.06 108 LYS B O 1
ATOM 1985 N N . ASP B 1 109 ? 8.055 6.754 17.406 1 98.56 109 ASP B N 1
ATOM 1986 C CA . ASP B 1 109 ? 7.172 6.605 18.562 1 98.56 109 ASP B CA 1
ATOM 1987 C C . ASP B 1 109 ? 5.91 5.828 18.188 1 98.56 109 ASP B C 1
ATOM 1989 O O . ASP B 1 109 ? 4.836 6.414 18.031 1 98.56 109 ASP B O 1
ATOM 1993 N N . LEU B 1 110 ? 5.977 4.543 18.172 1 98 110 LEU B N 1
ATOM 1994 C CA . LEU B 1 110 ? 4.91 3.668 17.688 1 98 110 LEU B CA 1
ATOM 1995 C C . LEU B 1 110 ? 3.688 3.756 18.594 1 98 110 LEU B C 1
ATOM 1997 O O . LEU B 1 110 ? 2.57 3.463 18.172 1 98 110 LEU B O 1
ATOM 2001 N N . LYS B 1 111 ? 3.873 4.164 19.844 1 98.56 111 LYS B N 1
ATOM 2002 C CA . LYS B 1 111 ? 2.764 4.277 20.781 1 98.56 111 LYS B CA 1
ATOM 2003 C C . LYS B 1 111 ? 1.881 5.477 20.453 1 98.56 111 LYS B C 1
ATOM 2005 O O . LYS B 1 111 ? 0.765 5.59 20.953 1 98.56 111 LYS B O 1
ATOM 2010 N N . SER B 1 112 ? 2.33 6.367 19.594 1 98.81 112 SER B N 1
ATOM 2011 C CA . SER B 1 112 ? 1.582 7.566 19.219 1 98.81 112 SER B CA 1
ATOM 2012 C C . SER B 1 112 ? 0.495 7.25 18.203 1 98.81 112 SER B C 1
ATOM 2014 O O . SER B 1 112 ? -0.257 8.133 17.781 1 98.81 112 SER B O 1
ATOM 2016 N N . LYS B 1 113 ? 0.398 6.008 17.828 1 98.94 113 LYS B N 1
ATOM 2017 C CA . LYS B 1 113 ? -0.476 5.633 16.719 1 98.94 113 LYS B CA 1
ATOM 2018 C C . LYS B 1 113 ? -1.912 6.082 16.984 1 98.94 113 LYS B C 1
ATOM 2020 O O . LYS B 1 113 ? -2.461 5.836 18.062 1 98.94 113 LYS B O 1
ATOM 2025 N N . GLN B 1 114 ? -2.477 6.852 16.078 1 98.94 114 GLN B N 1
ATOM 2026 C CA . GLN B 1 114 ? -3.902 7.145 15.961 1 98.94 114 GLN B CA 1
ATOM 2027 C C . GLN B 1 114 ? -4.516 6.43 14.766 1 98.94 114 GLN B C 1
ATOM 2029 O O . GLN B 1 114 ? -3.91 6.371 13.688 1 98.94 114 GLN B O 1
ATOM 2034 N N . GLU B 1 115 ? -5.652 5.77 14.93 1 98.94 115 GLU B N 1
ATOM 2035 C CA . GLU B 1 115 ? -6.25 5.027 13.82 1 98.94 115 GLU B CA 1
ATOM 2036 C C . GLU B 1 115 ? -7.77 4.969 13.953 1 98.94 115 GLU B C 1
ATOM 2038 O O . GLU B 1 115 ? -8.312 5.164 15.039 1 98.94 115 GLU B O 1
ATOM 2043 N N . GLN B 1 116 ? -8.461 4.863 12.906 1 98.94 116 GLN B N 1
ATOM 2044 C CA . GLN B 1 116 ? -9.891 4.57 12.797 1 98.94 116 GLN B CA 1
ATOM 2045 C C . GLN B 1 116 ? -10.156 3.539 11.703 1 98.94 116 GLN B C 1
ATOM 2047 O O . GLN B 1 116 ? -9.734 3.717 10.562 1 98.94 116 GLN B O 1
ATOM 2052 N N . TYR B 1 117 ? -10.836 2.471 12.102 1 98.81 117 TYR B N 1
ATOM 2053 C CA . TYR B 1 117 ? -11.305 1.456 11.164 1 98.81 117 TYR B CA 1
ATOM 2054 C C . TYR B 1 117 ? -12.797 1.213 11.328 1 98.81 117 TYR B C 1
ATOM 2056 O O . TYR B 1 117 ? -13.344 1.372 12.422 1 98.81 117 TYR B O 1
ATOM 2064 N N . GLY B 1 118 ? -13.414 0.908 10.234 1 98.5 118 GLY B N 1
ATOM 2065 C CA . GLY B 1 118 ? -14.828 0.556 10.266 1 98.5 118 GLY B CA 1
ATOM 2066 C C . GLY B 1 118 ? -15.422 0.345 8.891 1 98.5 118 GLY B C 1
ATOM 2067 O O . GLY B 1 118 ? -14.719 0.421 7.883 1 98.5 118 GLY B O 1
ATOM 2068 N N . PHE B 1 119 ? -16.719 -0.014 8.898 1 98.31 119 PHE B N 1
ATOM 2069 C CA . PHE B 1 119 ? -17.469 -0.083 7.645 1 98.31 119 PHE B CA 1
ATOM 2070 C C . PHE B 1 119 ? -18.047 1.28 7.285 1 98.31 119 PHE B C 1
ATOM 2072 O O . PHE B 1 119 ? -18.875 1.82 8.016 1 98.31 119 PHE B O 1
ATOM 2079 N N . PHE B 1 120 ? -17.594 1.829 6.219 1 97.31 120 PHE B N 1
ATOM 2080 C CA . PHE B 1 120 ? -17.969 3.18 5.82 1 97.31 120 PHE B CA 1
ATOM 2081 C C . PHE B 1 120 ? -18.344 3.221 4.344 1 97.31 120 PHE B C 1
ATOM 2083 O O . PHE B 1 120 ? -17.859 2.418 3.547 1 97.31 120 PHE B O 1
ATOM 2090 N N . THR B 1 121 ? -19.156 4.176 3.982 1 95.88 121 THR B N 1
ATOM 2091 C CA . THR B 1 121 ? -19.516 4.395 2.586 1 95.88 121 THR B CA 1
ATOM 2092 C C . THR B 1 121 ? -18.609 5.445 1.952 1 95.88 121 THR B C 1
ATOM 2094 O O . THR B 1 121 ? -18.391 5.445 0.737 1 95.88 121 THR B O 1
ATOM 2097 N N . SER B 1 122 ? -18.062 6.277 2.773 1 95.56 122 SER B N 1
ATOM 2098 C CA . SER B 1 122 ? -17.375 7.418 2.18 1 95.56 122 SER B CA 1
ATOM 2099 C C . SER B 1 122 ? -15.914 7.457 2.598 1 95.56 122 SER B C 1
ATOM 2101 O O . SER B 1 122 ? -15.016 7.293 1.765 1 95.56 122 SER B O 1
ATOM 2103 N N . TYR B 1 123 ? -15.719 7.676 3.893 1 97.25 123 TYR B N 1
ATOM 2104 C CA . TYR B 1 123 ? -14.32 7.766 4.297 1 97.25 123 TYR B CA 1
ATOM 2105 C C . TYR B 1 123 ? -14.148 7.352 5.754 1 97.25 123 TYR B C 1
ATOM 2107 O O . TYR B 1 123 ? -15.102 7.383 6.531 1 97.25 123 TYR B O 1
ATOM 2115 N N . ALA B 1 124 ? -12.922 6.855 6.059 1 98.5 124 ALA B N 1
ATOM 2116 C CA . ALA B 1 124 ? -12.453 6.668 7.426 1 98.5 124 ALA B CA 1
ATOM 2117 C C . ALA B 1 124 ? -11.57 7.828 7.871 1 98.5 124 ALA B C 1
ATOM 2119 O O . ALA B 1 124 ? -10.773 8.344 7.082 1 98.5 124 ALA B O 1
ATOM 2120 N N . GLY B 1 125 ? -11.516 8.109 9.211 1 98.5 125 GLY B N 1
ATOM 2121 C CA . GLY B 1 125 ? -10.914 9.32 9.75 1 98.5 125 GLY B CA 1
ATOM 2122 C C . GLY B 1 125 ? -11.898 10.469 9.867 1 98.5 125 GLY B C 1
ATOM 2123 O O . GLY B 1 125 ? -13.109 10.281 9.734 1 98.5 125 GLY B O 1
ATOM 2124 N N . PRO B 1 126 ? -11.5 11.539 10.148 1 98.81 126 PRO B N 1
ATOM 2125 C CA . PRO B 1 126 ? -10.086 11.922 10.234 1 98.81 126 PRO B CA 1
ATOM 2126 C C . PRO B 1 126 ? -9.422 11.461 11.531 1 98.81 126 PRO B C 1
ATOM 2128 O O . PRO B 1 126 ? -10.07 11.422 12.578 1 98.81 126 PRO B O 1
ATOM 2131 N N . VAL B 1 127 ? -8.18 11.047 11.484 1 99 127 VAL B N 1
ATOM 2132 C CA . VAL B 1 127 ? -7.352 10.82 12.664 1 99 127 VAL B CA 1
ATOM 2133 C C . VAL B 1 127 ? -6.25 11.875 12.734 1 99 127 VAL B C 1
ATOM 2135 O O . VAL B 1 127 ? -5.688 12.258 11.703 1 99 127 VAL B O 1
ATOM 2138 N N . TYR B 1 128 ? -5.973 12.391 13.906 1 98.94 128 TYR B N 1
ATOM 2139 C CA . TYR B 1 128 ? -5.078 13.531 14.102 1 98.94 128 TYR B CA 1
ATOM 2140 C C . TYR B 1 128 ? -3.885 13.141 14.969 1 98.94 128 TYR B C 1
ATOM 2142 O O . TYR B 1 128 ? -4.016 12.32 15.883 1 98.94 128 TYR B O 1
ATOM 2150 N N . LEU B 1 129 ? -2.752 13.75 14.719 1 98.94 129 LEU B N 1
ATOM 2151 C CA . LEU B 1 129 ? -1.552 13.516 15.516 1 98.94 129 LEU B CA 1
ATOM 2152 C C . LEU B 1 129 ? -0.636 14.734 15.492 1 98.94 129 LEU B C 1
ATOM 2154 O O . LEU B 1 129 ? -0.291 15.234 14.422 1 98.94 129 LEU B O 1
ATOM 2158 N N . GLU B 1 130 ? -0.334 15.195 16.594 1 98.44 130 GLU B N 1
ATOM 2159 C CA . GLU B 1 130 ? 0.702 16.219 16.672 1 98.44 130 GLU B CA 1
ATOM 2160 C C . GLU B 1 130 ? 2.078 15.641 16.359 1 98.44 130 GLU B C 1
ATOM 2162 O O . GLU B 1 130 ? 2.529 14.703 17.031 1 98.44 130 GLU B O 1
ATOM 2167 N N . ALA B 1 131 ? 2.764 16.219 15.383 1 97.94 131 ALA B N 1
ATOM 2168 C CA . ALA B 1 131 ? 4.09 15.727 15.016 1 97.94 131 ALA B CA 1
ATOM 2169 C C . ALA B 1 131 ? 4.93 16.844 14.391 1 97.94 131 ALA B C 1
ATOM 2171 O O . ALA B 1 131 ? 5.613 16.625 13.391 1 97.94 131 ALA B O 1
ATOM 2172 N N . LYS B 1 132 ? 4.77 18.047 14.883 1 95.81 132 LYS B N 1
ATOM 2173 C CA . LYS B 1 132 ? 5.609 19.141 14.398 1 95.81 132 LYS B CA 1
ATOM 2174 C C . LYS B 1 132 ? 7.09 18.797 14.523 1 95.81 132 LYS B C 1
ATOM 2176 O O . LYS B 1 132 ? 7.551 18.406 15.602 1 95.81 132 LYS B O 1
ATOM 2181 N N . GLY B 1 133 ? 7.859 18.891 13.398 1 95.12 133 GLY B N 1
ATOM 2182 C CA . GLY B 1 133 ? 9.289 18.625 13.414 1 95.12 133 GLY B CA 1
ATOM 2183 C C . GLY B 1 133 ? 9.633 17.156 13.469 1 95.12 133 GLY B C 1
ATOM 2184 O O . GLY B 1 133 ? 10.781 16.781 13.703 1 95.12 133 GLY B O 1
ATOM 2185 N N . LYS B 1 134 ? 8.688 16.328 13.375 1 97.38 134 LYS B N 1
ATOM 2186 C CA . LYS B 1 134 ? 8.883 14.875 13.359 1 97.38 134 LYS B CA 1
ATOM 2187 C C . LYS B 1 134 ? 8.367 14.266 12.062 1 97.38 134 LYS B C 1
ATOM 2189 O O . LYS B 1 134 ? 7.41 14.766 11.469 1 97.38 134 LYS B O 1
ATOM 2194 N N . CYS B 1 135 ? 9.008 13.188 11.648 1 98.38 135 CYS B N 1
ATOM 2195 C CA . CYS B 1 135 ? 8.453 12.43 10.531 1 98.38 135 CYS B CA 1
ATOM 2196 C C . CYS B 1 135 ? 7.23 11.633 10.969 1 98.38 135 CYS B C 1
ATOM 2198 O O . CYS B 1 135 ? 7.09 11.305 12.148 1 98.38 135 CYS B O 1
ATOM 2200 N N . VAL B 1 136 ? 6.402 11.289 9.969 1 98.81 136 VAL B N 1
ATOM 2201 C CA . VAL B 1 136 ? 5.234 10.484 10.297 1 98.81 136 VAL B CA 1
ATOM 2202 C C . VAL B 1 136 ? 5.184 9.258 9.391 1 98.81 136 VAL B C 1
ATOM 2204 O O . VAL B 1 136 ? 5.676 9.289 8.258 1 98.81 136 VAL B O 1
ATOM 2207 N N . ASP B 1 137 ? 4.688 8.164 9.922 1 98.94 137 ASP B N 1
ATOM 2208 C CA . ASP B 1 137 ? 4.176 6.992 9.219 1 98.94 137 ASP B CA 1
ATOM 2209 C C . ASP B 1 137 ? 2.652 7.031 9.125 1 98.94 137 ASP B C 1
ATOM 2211 O O . ASP B 1 137 ? 1.973 7.387 10.086 1 98.94 137 ASP B O 1
ATOM 2215 N N . TRP B 1 138 ? 2.111 6.707 7.996 1 98.94 138 TRP B N 1
ATOM 2216 C CA . TRP B 1 138 ? 0.668 6.828 7.824 1 98.94 138 TRP B CA 1
ATOM 2217 C C . TRP B 1 138 ? 0.177 5.941 6.688 1 98.94 138 TRP B C 1
ATOM 2219 O O . TRP B 1 138 ? 0.967 5.5 5.848 1 98.94 138 TRP B O 1
ATOM 2229 N N . GLY B 1 139 ? -1.026 5.602 6.652 1 98.94 139 GLY B N 1
ATOM 2230 C CA . GLY B 1 139 ? -1.604 4.738 5.637 1 98.94 139 GLY B CA 1
ATOM 2231 C C . GLY B 1 139 ? -3.092 4.508 5.82 1 98.94 139 GLY B C 1
ATOM 2232 O O . GLY B 1 139 ? -3.744 5.223 6.586 1 98.94 139 GLY B O 1
ATOM 2233 N N . GLY B 1 140 ? -3.559 3.635 4.988 1 98.94 140 GLY B N 1
ATOM 2234 C CA . GLY B 1 140 ? -4.973 3.291 5.008 1 98.94 140 GLY B CA 1
ATOM 2235 C C . GLY B 1 140 ? -5.281 1.994 4.281 1 98.94 140 GLY B C 1
ATOM 2236 O O . GLY B 1 140 ? -4.371 1.303 3.82 1 98.94 140 GLY B O 1
ATOM 2237 N N . GLU B 1 141 ? -6.504 1.754 4.289 1 98.88 141 GLU B N 1
ATOM 2238 C CA . GLU B 1 141 ? -7.039 0.526 3.711 1 98.88 141 GLU B CA 1
ATOM 2239 C C . GLU B 1 141 ? -8.438 0.747 3.148 1 98.88 141 GLU B C 1
ATOM 2241 O O . GLU B 1 141 ? -9.25 1.462 3.744 1 98.88 141 GLU B O 1
ATOM 2246 N N . ILE B 1 142 ? -8.727 0.191 2.012 1 98.25 142 ILE B N 1
ATOM 2247 C CA . ILE B 1 142 ? -10.086 0.037 1.517 1 98.25 142 ILE B CA 1
ATOM 2248 C C . ILE B 1 142 ? -10.305 -1.396 1.037 1 98.25 142 ILE B C 1
ATOM 2250 O O . ILE B 1 142 ? -9.727 -1.814 0.03 1 98.25 142 ILE B O 1
ATOM 2254 N N . ASP B 1 143 ? -11.141 -2.197 1.789 1 97.06 143 ASP B N 1
ATOM 2255 C CA . ASP B 1 143 ? -11.609 -3.518 1.379 1 97.06 143 ASP B CA 1
ATOM 2256 C C . ASP B 1 143 ? -10.445 -4.414 0.972 1 97.06 143 ASP B C 1
ATOM 2258 O O . ASP B 1 143 ? -10.414 -4.934 -0.145 1 97.06 143 ASP B O 1
ATOM 2262 N N . GLY B 1 144 ? -9.469 -4.508 1.846 1 98.5 144 GLY B N 1
ATOM 2263 C CA . GLY B 1 144 ? -8.391 -5.469 1.673 1 98.5 144 GLY B CA 1
ATOM 2264 C C . GLY B 1 144 ? -7.23 -4.922 0.857 1 98.5 144 GLY B C 1
ATOM 2265 O O . GLY B 1 144 ? -6.254 -5.633 0.602 1 98.5 144 GLY B O 1
ATOM 2266 N N . TYR B 1 145 ? -7.328 -3.682 0.31 1 98.75 145 TYR B N 1
ATOM 2267 C CA . TYR B 1 145 ? -6.211 -2.984 -0.318 1 98.75 145 TYR B CA 1
ATOM 2268 C C . TYR B 1 145 ? -5.559 -2.012 0.657 1 98.75 145 TYR B C 1
ATOM 2270 O O . TYR B 1 145 ? -6.176 -1.022 1.062 1 98.75 145 TYR B O 1
ATOM 2278 N N . VAL B 1 146 ? -4.289 -2.348 1.049 1 98.94 146 VAL B N 1
ATOM 2279 C CA . VAL B 1 146 ? -3.592 -1.625 2.107 1 98.94 146 VAL B CA 1
ATOM 2280 C C . VAL B 1 146 ? -2.41 -0.858 1.517 1 98.94 146 VAL B C 1
ATOM 2282 O O . VAL B 1 146 ? -1.678 -1.385 0.675 1 98.94 146 VAL B O 1
ATOM 2285 N N . VAL B 1 147 ? -2.246 0.419 1.989 1 98.94 147 VAL B N 1
ATOM 2286 C CA . VAL B 1 147 ? -1.11 1.23 1.565 1 98.94 147 VAL B CA 1
ATOM 2287 C C . VAL B 1 147 ? -0.554 2.006 2.76 1 98.94 147 VAL B C 1
ATOM 2289 O O . VAL B 1 147 ? -1.301 2.379 3.666 1 98.94 147 VAL B O 1
ATOM 2292 N N . ALA B 1 148 ? 0.751 2.252 2.711 1 98.94 148 ALA B N 1
ATOM 2293 C CA . ALA B 1 148 ? 1.38 3.049 3.762 1 98.94 148 ALA B CA 1
ATOM 2294 C C . ALA B 1 148 ? 2.682 3.678 3.27 1 98.94 148 ALA B C 1
ATOM 2296 O O . ALA B 1 148 ? 3.32 3.156 2.354 1 98.94 148 ALA B O 1
ATOM 2297 N N . ARG B 1 149 ? 3.031 4.797 3.83 1 98.81 149 ARG B N 1
ATOM 2298 C CA . ARG B 1 149 ? 4.336 5.426 3.67 1 98.81 149 ARG B CA 1
ATOM 2299 C C . ARG B 1 149 ? 4.988 5.691 5.023 1 98.81 149 ARG B C 1
ATOM 2301 O O . ARG B 1 149 ? 4.324 6.141 5.961 1 98.81 149 ARG B O 1
ATOM 2308 N N . TYR B 1 150 ? 6.238 5.406 5.102 1 98.69 150 TYR B N 1
ATOM 2309 C CA . TYR B 1 150 ? 6.996 5.543 6.34 1 98.69 150 TYR B CA 1
ATOM 2310 C C . TYR B 1 150 ? 8.008 6.68 6.242 1 98.69 150 TYR B C 1
ATOM 2312 O O . TYR B 1 150 ? 8.562 6.93 5.172 1 98.69 150 TYR B O 1
ATOM 2320 N N . LYS B 1 151 ? 8.172 7.379 7.359 1 98.12 151 LYS B N 1
ATOM 2321 C CA . LYS B 1 151 ? 9.211 8.391 7.535 1 98.12 151 LYS B CA 1
ATOM 2322 C C . LYS B 1 151 ? 9.062 9.516 6.516 1 98.12 151 LYS B C 1
ATOM 2324 O O . LYS B 1 151 ? 10.016 9.852 5.812 1 98.12 151 LYS B O 1
ATOM 2329 N N . THR B 1 152 ? 7.836 10.07 6.492 1 98.06 152 THR B N 1
ATOM 2330 C CA . THR B 1 152 ? 7.582 11.156 5.555 1 98.06 152 THR B CA 1
ATOM 2331 C C . THR B 1 152 ? 7.23 12.445 6.301 1 98.06 152 THR B C 1
ATOM 2333 O O . THR B 1 152 ? 6.992 12.422 7.508 1 98.06 152 THR B O 1
ATOM 2336 N N . ASN B 1 153 ? 7.16 13.531 5.57 1 97.88 153 ASN B N 1
ATOM 2337 C CA . ASN B 1 153 ? 6.656 14.812 6.074 1 97.88 153 ASN B CA 1
ATOM 2338 C C . ASN B 1 153 ? 7.328 15.195 7.391 1 97.88 153 ASN B C 1
ATOM 2340 O O . ASN B 1 153 ? 6.648 15.508 8.367 1 97.88 153 ASN B O 1
ATOM 2344 N N . CYS B 1 154 ? 8.664 15.227 7.402 1 96.44 154 CYS B N 1
ATOM 2345 C CA . CYS B 1 154 ? 9.516 15.359 8.578 1 96.44 154 CYS B CA 1
ATOM 2346 C C . CYS B 1 154 ? 9.633 16.812 9.008 1 96.44 154 CYS B C 1
ATOM 2348 O O . CYS B 1 154 ? 10.172 17.109 10.07 1 96.44 154 CYS B O 1
ATOM 2350 N N . GLY B 1 155 ? 8.93 17.719 8.445 1 81.81 155 GLY B N 1
ATOM 2351 C CA . GLY B 1 155 ? 9.031 19.125 8.75 1 81.81 155 GLY B CA 1
ATOM 2352 C C . GLY B 1 155 ? 10.328 19.75 8.258 1 81.81 155 GLY B C 1
ATOM 2353 O O . GLY B 1 155 ? 11.297 19.031 7.973 1 81.81 155 GLY B O 1
ATOM 2354 N N . THR B 1 156 ? 10.25 20.859 7.441 1 60.59 156 THR B N 1
ATOM 2355 C CA . THR B 1 156 ? 11.477 21.641 7.297 1 60.59 156 THR B CA 1
ATOM 2356 C C . THR B 1 156 ? 11.914 22.219 8.641 1 60.59 156 THR B C 1
ATOM 2358 O O . THR B 1 156 ? 11.07 22.531 9.484 1 60.59 156 THR B O 1
ATOM 2361 N N . LEU B 1 157 ? 13.016 21.734 9.188 1 46.56 157 LEU B N 1
ATOM 2362 C CA . LEU B 1 157 ? 13.586 22.562 10.25 1 46.56 157 LEU B CA 1
ATOM 2363 C C . LEU B 1 157 ? 13.414 24.047 9.945 1 46.56 157 LEU B C 1
ATOM 2365 O O . LEU B 1 157 ? 13.781 24.5 8.859 1 46.56 157 LEU B O 1
ATOM 2369 N N . ALA B 1 158 ? 12.445 24.781 10.445 1 42.31 158 ALA B N 1
ATOM 2370 C CA . ALA B 1 158 ? 12.508 26.234 10.375 1 42.31 158 ALA B CA 1
ATOM 2371 C C . ALA B 1 158 ? 13.953 26.734 10.359 1 42.31 158 ALA B C 1
ATOM 2373 O O . ALA B 1 158 ? 14.781 26.266 11.156 1 42.31 158 ALA B O 1
ATOM 2374 N N . PRO B 1 159 ? 14.43 27.375 9.281 1 38.47 159 PRO B N 1
ATOM 2375 C CA . PRO B 1 159 ? 15.711 28.047 9.531 1 38.47 159 PRO B CA 1
ATOM 2376 C C . PRO B 1 159 ? 15.766 28.719 10.906 1 38.47 159 PRO B C 1
ATOM 2378 O O . PRO B 1 159 ? 14.734 29.188 11.414 1 38.47 159 PRO B O 1
ATOM 2381 N N . ALA B 1 160 ? 16.609 28.359 11.969 1 35.06 160 ALA B N 1
ATOM 2382 C CA . ALA B 1 160 ? 16.859 29.234 13.109 1 35.06 160 ALA B CA 1
ATOM 2383 C C . ALA B 1 160 ? 16.734 30.703 12.703 1 35.06 160 ALA B C 1
ATOM 2385 O O . ALA B 1 160 ? 17.219 31.094 11.641 1 35.06 160 ALA B O 1
ATOM 2386 N N . GLY B 1 161 ? 15.555 31.344 12.898 1 30.28 161 GLY B N 1
ATOM 2387 C CA . GLY B 1 161 ? 15.602 32.781 12.781 1 30.28 161 GLY B CA 1
ATOM 2388 C C . GLY B 1 161 ? 16.984 33.375 13.031 1 30.28 161 GLY B C 1
ATOM 2389 O O . GLY B 1 161 ? 17.703 32.906 13.922 1 30.28 161 GLY B O 1
ATOM 2390 N N . ARG B 1 162 ? 17.688 33.969 11.922 1 29.34 162 ARG B N 1
ATOM 2391 C CA . ARG B 1 162 ? 18.703 34.938 12.344 1 29.34 162 ARG B CA 1
ATOM 2392 C C . ARG B 1 162 ? 18.125 35.969 13.32 1 29.34 162 ARG B C 1
ATOM 2394 O O . ARG B 1 162 ? 17.016 36.438 13.141 1 29.34 162 ARG B O 1
#

Solvent-accessible surface area (backbone atoms only — not comparable to full-atom values): 19050 Å² total; per-residue (Å²): 132,81,88,80,79,82,75,84,71,76,76,77,80,81,74,81,75,80,77,72,79,72,75,75,71,76,71,76,71,75,73,71,75,70,75,69,75,70,68,75,70,70,70,76,75,66,50,71,47,70,94,75,59,79,73,36,90,71,45,42,81,76,50,70,45,80,36,89,98,46,24,28,29,38,34,27,38,20,81,90,76,32,27,35,30,28,33,18,30,34,35,32,67,69,72,77,62,34,51,23,20,14,31,38,23,40,60,90,37,75,85,57,53,32,68,35,72,46,72,34,41,40,56,21,51,66,31,65,44,78,42,67,69,32,30,30,24,37,36,27,34,51,67,47,40,35,40,34,41,46,66,36,79,40,52,77,78,70,73,76,80,129,137,79,85,84,80,79,77,82,69,84,78,79,79,79,78,74,76,76,77,76,76,75,75,74,74,74,73,75,72,74,73,73,76,70,76,68,74,69,68,74,72,70,70,76,74,66,51,72,47,69,93,75,58,78,74,36,90,72,43,42,80,76,49,71,46,80,35,88,96,45,24,28,29,39,33,27,38,20,81,89,77,31,30,37,30,28,35,18,30,34,33,32,67,70,72,75,63,34,49,24,20,14,32,38,23,41,59,90,37,74,85,57,53,30,66,35,72,45,73,34,42,39,55,20,51,67,32,66,44,77,43,68,71,31,31,31,24,37,36,27,33,52,69,47,40,36,41,34,41,47,66,36,79,40,50,77,78,69,74,75,78,129

Secondary structure (DSSP, 8-state):
----------------------------------------------PPP---STT-TT-EEEEEEEETTTEEEEEEEETTTTEEEEEEEESSS-SS-EEEEEEEEETTEEEEEEEEEEEESSEEEEEEEE-TTS-EEEEEEETTEEEEEEEE----------/----------------------------------------------PPP---STT-TT-EEEEEEEETTTEEEEEEEETTTTEEEEEEEESSS-SS-EEEEEEEEETTEEEEEEEEEEEESSEEEEEEEE-TTS-EEEEEEETTEEEEEEEE----------

Sequence (324 aa):
MRPETSREDTVKRAVRARVAGATLLAATTVTALVAGTGTAAAAPARATAAYNKECGAGYTQVNQIPIPGRGAVFLAYNSANGKNCVVTKRDGASGSKLWVGSWIQRDKDLKSKQEQYGFFTSYAGPVYLEAKGKCVDWGGEIDGYVVARYKTNCGTLAPAGRMRPETSREDTVKRAVRARVAGATLLAATTVTALVAGTGTAAAAPARATAAYNKECGAGYTQVNQIPIPGRGAVFLAYNSANGKNCVVTKRDGASGSKLWVGSWIQRDKDLKSKQEQYGFFTSYAGPVYLEAKGKCVDWGGEIDGYVVARYKTNCGTLAPAGR

Organism: Streptomyces mobaraensis (NCBI:txid35621)

Foldseek 3Di:
DDDDDDDPVVPDPDPDDPPPPPPPPPPPPPPPPPPPPPPPPPPPPQAEEDDDCPVHPQKDWDDKDDDPPFYIKTWIARPVQQKIWIKTWTGHLDDWWWWKKKWKDFQVCPVQIWMFIDTHSTMTDGTMGRQRQTFMKIWMDTRHRTDIDHRPPNHDPPDPDD/DDDDPDDPPPDPPCPPPPPPPPPPPPPPPPPPPPPPPPPPPPPPPQAEEDDDCPVHPQKDWDDKDDDPPFYIKTWIARPVQQKIWIKTFTGHLDDWWWWKKKWKDFQVCPVQIWMFIDTHSTMTDGTMGRQAQTFMKIWMDTRHRTDIDHRPPNHDPPPPDD